Protein AF-A0A9D6QVZ4-F1 (afdb_monomer)

Secondary structure (DSSP, 8-state):
--HHHHHHHHHHHHHTTGGGTSTTHHHHHHHHTTGGGGGGGGGGG-HHHHHHHTTSGGGSTTTHHHHHHHHHHHHHHHHHHTT----HHHHHHHHHHHHHHHHHHHHTBTT-B-TTTTT----B----B-SS-HHHHHHHHHHHHHHHHHHHHHHTTTPPPP-SHHHHHHHHHHHHHHHHHHHHHHHHHHHHHHTS-BSTT-B-TT---TT-BPPPBPPSEEEEEE-SS-TTEEEEEEE-SSEEEEEEEETTS---TTSEEEEEPPPP-HHHHT-

Foldseek 3Di:
DDLLLLLLLLQLVCLQPLVVVFPPLSQLLSCLLCLLQVQCVLCVVPDVSSVVRRLALSLALNNLLVSLLVSLVVVVVVCVVVVHDRDSVSSSVSSSVSSVVSSVVQQADDQAHDHHPPVDPDGHHVQLDYPDAVVLVVLSVCLVCVLVVVCVVVVVVVDDRDSSNVSSVVSVVVVVVSSVVSSVLQVLQQVLLQPDFAQFQPPPPPDPDSPDGPDGFGFPDKGWHADRPDSQKTFIWTDGPFWIWTDIDRSVDRDDRHHTDIGTDDDDDPVVVVD

Radius of gyration: 24.45 Å; Cα contacts (8 Å, |Δi|>4): 450; chains: 1; bounding box: 66×45×78 Å

Structure (mmCIF, N/CA/C/O backbone):
data_AF-A0A9D6QVZ4-F1
#
_entry.id   AF-A0A9D6QVZ4-F1
#
loop_
_atom_site.group_PDB
_atom_site.id
_atom_site.type_symbol
_atom_site.label_atom_id
_atom_site.label_alt_id
_atom_site.label_comp_id
_atom_site.label_asym_id
_atom_site.label_entity_id
_atom_site.label_seq_id
_atom_site.pdbx_PDB_ins_code
_atom_site.Cartn_x
_atom_site.Cartn_y
_atom_site.Cartn_z
_atom_site.occupancy
_atom_site.B_iso_or_equiv
_atom_site.auth_seq_id
_atom_site.auth_comp_id
_atom_site.auth_asym_id
_atom_site.auth_atom_id
_atom_site.pdbx_PDB_model_num
ATOM 1 N N . MET A 1 1 ? 2.911 1.051 0.716 1.00 92.25 1 MET A N 1
ATOM 2 C CA . MET A 1 1 ? 2.235 2.353 0.871 1.00 92.25 1 MET A CA 1
ATOM 3 C C . MET A 1 1 ? 2.801 2.997 2.113 1.00 92.25 1 MET A C 1
ATOM 5 O O . MET A 1 1 ? 3.338 2.294 2.958 1.00 92.25 1 MET A O 1
ATOM 9 N N . ASP A 1 2 ? 2.735 4.313 2.221 1.00 94.69 2 ASP A N 1
ATOM 10 C CA . ASP A 1 2 ? 3.211 5.006 3.411 1.00 94.69 2 ASP A CA 1
ATOM 11 C C . ASP A 1 2 ? 2.308 4.753 4.643 1.00 94.69 2 ASP A C 1
ATOM 13 O O . ASP A 1 2 ? 1.114 4.441 4.535 1.00 94.69 2 ASP A O 1
ATOM 17 N N . ASN A 1 3 ? 2.876 4.937 5.837 1.00 96.31 3 ASN A N 1
ATOM 18 C CA . ASN A 1 3 ? 2.203 4.724 7.121 1.00 96.31 3 ASN A CA 1
ATOM 19 C C . ASN A 1 3 ? 0.977 5.623 7.348 1.00 96.31 3 ASN A C 1
ATOM 21 O O . ASN A 1 3 ? 0.083 5.249 8.115 1.00 96.31 3 ASN A O 1
ATOM 25 N N . ILE A 1 4 ? 0.890 6.792 6.701 1.00 97.56 4 ILE A N 1
ATOM 26 C CA . ILE A 1 4 ? -0.293 7.658 6.794 1.00 97.56 4 ILE A CA 1
ATOM 27 C C . ILE A 1 4 ? -1.448 6.983 6.057 1.00 97.56 4 ILE A C 1
ATOM 29 O O . ILE A 1 4 ? -2.529 6.848 6.633 1.00 97.56 4 ILE A O 1
ATOM 33 N N . THR A 1 5 ? -1.224 6.468 4.847 1.00 97.50 5 THR A N 1
ATOM 34 C CA . THR A 1 5 ? -2.250 5.730 4.089 1.00 97.50 5 THR A CA 1
ATOM 35 C C . THR A 1 5 ? -2.733 4.486 4.851 1.00 97.50 5 THR A C 1
ATOM 37 O O . THR A 1 5 ? -3.946 4.264 4.966 1.00 97.50 5 THR A O 1
ATOM 40 N N . HIS A 1 6 ? -1.818 3.711 5.448 1.00 98.06 6 HIS A N 1
ATOM 41 C CA . HIS A 1 6 ? -2.162 2.561 6.307 1.00 98.06 6 HIS A CA 1
ATOM 42 C C . HIS A 1 6 ? -3.032 2.974 7.499 1.00 98.06 6 HIS A C 1
ATOM 44 O O . HIS A 1 6 ? -4.089 2.394 7.762 1.00 98.06 6 HIS A O 1
ATOM 50 N N . SER A 1 7 ? -2.629 4.043 8.182 1.00 98.44 7 SER A N 1
ATOM 51 C CA . SER A 1 7 ? -3.330 4.580 9.348 1.00 98.44 7 SER A CA 1
ATOM 52 C C . SER A 1 7 ? -4.724 5.112 9.009 1.00 98.44 7 SER A C 1
ATOM 54 O O . SER A 1 7 ? -5.693 4.816 9.714 1.00 98.44 7 SER A O 1
ATOM 56 N N . LEU A 1 8 ? -4.856 5.870 7.918 1.00 98.38 8 LEU A N 1
ATOM 57 C CA . LEU A 1 8 ? -6.143 6.387 7.455 1.00 98.38 8 LEU A CA 1
ATOM 58 C C . LEU A 1 8 ? -7.086 5.238 7.079 1.00 98.38 8 LEU A C 1
ATOM 60 O O . LEU A 1 8 ? -8.263 5.267 7.450 1.00 98.38 8 LEU A O 1
ATOM 64 N N . THR A 1 9 ? -6.566 4.198 6.420 1.00 98.31 9 THR A N 1
ATOM 65 C CA . THR A 1 9 ? -7.342 3.004 6.050 1.00 98.31 9 THR A CA 1
ATOM 66 C C . THR A 1 9 ? -7.850 2.288 7.296 1.00 98.31 9 THR A C 1
ATOM 68 O O . THR A 1 9 ? -9.043 1.996 7.391 1.00 98.31 9 THR A O 1
ATOM 71 N N . ALA A 1 10 ? -6.989 2.087 8.297 1.00 98.25 10 ALA A N 1
ATOM 72 C CA . ALA A 1 10 ? -7.354 1.473 9.571 1.00 98.25 10 ALA A CA 1
ATOM 73 C C . ALA A 1 10 ? -8.463 2.246 10.310 1.00 98.25 10 ALA A C 1
ATOM 75 O O . ALA A 1 10 ? -9.427 1.649 10.805 1.00 98.25 10 ALA A O 1
ATOM 76 N N . VAL A 1 11 ? -8.366 3.579 10.361 1.00 97.69 11 VAL A N 1
ATOM 77 C CA . VAL A 1 11 ? -9.372 4.434 11.015 1.00 97.69 11 VAL A CA 1
ATOM 78 C C . VAL A 1 11 ? -10.701 4.424 10.257 1.00 97.69 11 VAL A C 1
ATOM 80 O O . VAL A 1 11 ? -11.762 4.368 10.883 1.00 97.69 11 VAL A O 1
ATOM 83 N N . LEU A 1 12 ? -10.680 4.466 8.923 1.00 97.88 12 LEU A N 1
ATOM 84 C CA . LEU A 1 12 ? -11.899 4.355 8.119 1.00 97.88 12 LEU A CA 1
ATOM 85 C C . LEU A 1 12 ? -12.538 2.975 8.298 1.00 97.88 12 LEU A C 1
ATOM 87 O O . LEU A 1 12 ? -13.732 2.883 8.596 1.00 97.88 12 LEU A O 1
ATOM 91 N N . LEU A 1 13 ? -11.745 1.905 8.221 1.00 98.00 13 LEU A N 1
ATOM 92 C CA . LEU A 1 13 ? -12.225 0.538 8.391 1.00 98.00 13 LEU A CA 1
ATOM 93 C C . LEU A 1 13 ? -12.880 0.333 9.754 1.00 98.00 13 LEU A C 1
ATOM 95 O O . LEU A 1 13 ? -13.959 -0.257 9.825 1.00 98.00 13 LEU A O 1
ATOM 99 N N . SER A 1 14 ? -12.306 0.871 10.831 1.00 97.12 14 SER A N 1
ATOM 100 C CA . SER A 1 14 ? -12.875 0.717 12.173 1.00 97.12 14 SER A CA 1
ATOM 101 C C . SER A 1 14 ? -14.304 1.277 12.289 1.00 97.12 14 SER A C 1
ATOM 103 O O . SER A 1 14 ? -15.135 0.727 13.026 1.00 97.12 14 SER A O 1
ATOM 105 N N . ARG A 1 15 ? -14.634 2.327 11.518 1.00 95.25 15 ARG A N 1
ATOM 106 C CA . ARG A 1 15 ? -15.974 2.946 11.450 1.00 95.25 15 ARG A CA 1
ATOM 107 C C . ARG A 1 15 ? -16.997 2.101 10.676 1.00 95.25 15 ARG A C 1
ATOM 109 O O . ARG A 1 15 ? -18.200 2.326 10.818 1.00 95.25 15 ARG A O 1
ATOM 116 N N . THR A 1 16 ? -16.564 1.096 9.913 1.00 95.56 16 THR A N 1
ATOM 117 C CA . THR A 1 16 ? -17.449 0.224 9.111 1.00 95.56 16 THR A CA 1
ATOM 118 C C . THR A 1 16 ? -18.050 -0.953 9.882 1.00 95.56 16 THR A C 1
ATOM 120 O O . THR A 1 16 ? -18.863 -1.704 9.341 1.00 95.56 16 THR A O 1
ATOM 123 N N . GLY A 1 17 ? -17.747 -1.109 11.171 1.00 93.56 17 GLY A N 1
ATOM 124 C CA . GLY A 1 17 ? -18.264 -2.232 11.960 1.00 93.56 17 GLY A CA 1
ATOM 125 C C . GLY A 1 17 ? -17.387 -2.680 13.127 1.00 93.56 17 GLY A C 1
ATOM 126 O O . GLY A 1 17 ? -17.956 -2.900 14.194 1.00 93.56 17 GLY A O 1
ATOM 127 N N . PRO A 1 18 ? -16.046 -2.767 12.995 1.00 95.44 18 PRO A N 1
ATOM 128 C CA . PRO A 1 18 ? -15.172 -3.312 14.037 1.00 95.44 18 PRO A CA 1
ATOM 129 C C . PRO A 1 18 ? -15.350 -2.669 15.419 1.00 95.44 18 PRO A C 1
ATOM 131 O O . PRO A 1 18 ? -15.347 -3.380 16.422 1.00 95.44 18 PRO A O 1
ATOM 134 N N . ASN A 1 19 ? -15.616 -1.358 15.487 1.00 93.62 19 ASN A N 1
ATOM 135 C CA . ASN A 1 19 ? -15.890 -0.657 16.754 1.00 93.62 19 ASN A CA 1
ATOM 136 C C . ASN A 1 19 ? -17.151 -1.148 17.499 1.00 93.62 19 ASN A C 1
ATOM 138 O O . ASN A 1 19 ? -17.334 -0.821 18.666 1.00 93.62 19 ASN A O 1
ATOM 142 N N . ARG A 1 20 ? -18.028 -1.922 16.845 1.00 92.25 20 ARG A N 1
ATOM 143 C CA . ARG A 1 20 ? -19.187 -2.592 17.464 1.00 92.25 20 ARG A CA 1
ATOM 144 C C . ARG A 1 20 ? -18.871 -4.020 17.927 1.00 92.25 20 ARG A C 1
ATOM 146 O O . ARG A 1 20 ? -19.672 -4.609 18.643 1.00 92.25 20 ARG A O 1
ATOM 153 N N . VAL A 1 21 ? -17.742 -4.587 17.495 1.00 93.88 21 VAL A N 1
ATOM 154 C CA . VAL A 1 21 ? -17.355 -5.990 17.736 1.00 93.88 21 VAL A CA 1
ATOM 155 C C . VAL A 1 21 ? -16.408 -6.113 18.928 1.00 93.88 21 VAL A C 1
ATOM 157 O O . VAL A 1 21 ? -16.576 -7.022 19.748 1.00 93.88 21 VAL A O 1
ATOM 160 N N . ILE A 1 22 ? -15.434 -5.202 19.025 1.00 94.75 22 ILE A N 1
ATOM 161 C CA . ILE A 1 22 ? -14.470 -5.127 20.129 1.00 94.75 22 ILE A CA 1
ATOM 162 C C . ILE A 1 22 ? -14.324 -3.686 20.637 1.00 94.75 22 ILE A C 1
ATOM 164 O O . ILE A 1 22 ? -14.417 -2.742 19.844 1.00 94.75 22 ILE A O 1
ATOM 168 N N . PRO A 1 23 ? -14.038 -3.489 21.937 1.00 91.50 23 PRO A N 1
ATOM 169 C CA . PRO A 1 23 ? -13.563 -2.204 22.432 1.00 91.50 23 PRO A CA 1
ATOM 170 C C . PRO A 1 23 ? -12.294 -1.782 21.683 1.00 91.50 23 PRO A C 1
ATOM 172 O O . PRO A 1 23 ? -11.423 -2.608 21.423 1.00 91.50 23 PRO A O 1
ATOM 175 N N . ARG A 1 24 ? -12.175 -0.487 21.364 1.00 92.25 24 ARG A N 1
ATOM 176 C CA . ARG A 1 24 ? -10.953 0.118 20.796 1.00 92.25 24 ARG A CA 1
ATOM 177 C C . ARG A 1 24 ? -10.490 -0.478 19.461 1.00 92.25 24 ARG A C 1
ATOM 179 O O . ARG A 1 24 ? -9.306 -0.391 19.143 1.00 92.25 24 ARG A O 1
ATOM 186 N N . ALA A 1 25 ? -11.412 -0.983 18.641 1.00 96.25 25 ALA A N 1
ATOM 187 C CA . ALA A 1 25 ? -11.075 -1.546 17.334 1.00 96.25 25 ALA A CA 1
ATOM 188 C C . ALA A 1 25 ? -10.265 -0.586 16.446 1.00 96.25 25 ALA A C 1
ATOM 190 O O . ALA A 1 25 ? -9.390 -1.037 15.717 1.00 96.25 25 ALA A O 1
ATOM 191 N N . THR A 1 26 ? -10.504 0.730 16.534 1.00 97.19 26 THR A N 1
ATOM 192 C CA . THR A 1 26 ? -9.669 1.741 15.858 1.00 97.19 26 THR A CA 1
ATOM 193 C C . THR A 1 26 ? -8.190 1.626 16.224 1.00 97.19 26 THR A C 1
ATOM 195 O O . THR A 1 26 ? -7.357 1.633 15.330 1.00 97.19 26 THR A O 1
ATOM 198 N N . TRP A 1 27 ? -7.858 1.498 17.512 1.00 97.81 27 TRP A N 1
ATOM 199 C CA . TRP A 1 27 ? -6.468 1.380 17.964 1.00 97.81 27 TRP A CA 1
ATOM 200 C C . TRP A 1 27 ? -5.867 0.027 17.604 1.00 97.81 27 TRP A C 1
ATOM 202 O O . TRP A 1 27 ? -4.721 -0.024 17.171 1.00 97.81 27 TRP A O 1
ATOM 212 N N . THR A 1 28 ? -6.650 -1.051 17.711 1.00 98.25 28 THR A N 1
ATOM 213 C CA . THR A 1 28 ? -6.226 -2.380 17.253 1.00 98.25 28 THR A CA 1
ATOM 214 C C . THR A 1 28 ? -5.859 -2.359 15.773 1.00 98.25 28 THR A C 1
ATOM 216 O O . THR A 1 28 ? -4.777 -2.811 15.420 1.00 98.25 28 THR A O 1
ATOM 219 N N . LEU A 1 29 ? -6.728 -1.811 14.917 1.00 98.56 29 LEU A N 1
ATOM 220 C CA . LEU A 1 29 ? -6.472 -1.711 13.480 1.00 98.56 29 LEU A CA 1
ATOM 221 C C . LEU A 1 29 ? -5.301 -0.780 13.180 1.00 98.56 29 LEU A C 1
ATOM 223 O O . LEU A 1 29 ? -4.448 -1.136 12.383 1.00 98.56 29 LEU A O 1
ATOM 227 N N . PHE A 1 30 ? -5.224 0.377 13.840 1.00 98.31 30 PHE A N 1
ATOM 228 C CA . PHE A 1 30 ? -4.128 1.325 13.644 1.00 98.31 30 PHE A CA 1
ATOM 229 C C . PHE A 1 30 ? -2.769 0.689 13.958 1.00 98.31 30 PHE A C 1
ATOM 231 O O . PHE A 1 30 ? -1.852 0.778 13.146 1.00 98.31 30 PHE A O 1
ATOM 238 N N . LEU A 1 31 ? -2.647 0.012 15.105 1.00 98.19 31 LEU A N 1
ATOM 239 C CA . LEU A 1 31 ? -1.416 -0.685 15.477 1.00 98.19 31 LEU A CA 1
ATOM 240 C C . LEU A 1 31 ? -1.129 -1.840 14.522 1.00 98.19 31 LEU A C 1
ATOM 242 O O . LEU A 1 31 ? -0.020 -1.946 14.019 1.00 98.19 31 LEU A O 1
ATOM 246 N N . ALA A 1 32 ? -2.119 -2.688 14.243 1.00 98.50 32 ALA A N 1
ATOM 247 C CA . ALA A 1 32 ? -1.925 -3.864 13.405 1.00 98.50 32 ALA A CA 1
ATOM 248 C C . ALA A 1 32 ? -1.569 -3.515 11.951 1.00 98.50 32 ALA A C 1
ATOM 250 O O . ALA A 1 32 ? -0.726 -4.182 11.364 1.00 98.50 32 ALA A O 1
ATOM 251 N N . SER A 1 33 ? -2.152 -2.453 11.388 1.00 98.19 33 SER A N 1
ATOM 252 C CA . SER A 1 33 ? -1.841 -1.977 10.035 1.00 98.19 33 SER A CA 1
ATOM 253 C C . SER A 1 33 ? -0.509 -1.232 9.926 1.00 98.19 33 SER A C 1
ATOM 255 O O . SER A 1 33 ? -0.094 -0.941 8.816 1.00 98.19 33 SER A O 1
ATOM 257 N N . ASN A 1 34 ? 0.164 -0.917 11.036 1.00 98.38 34 ASN A N 1
ATOM 258 C CA . ASN A 1 34 ? 1.515 -0.336 11.029 1.00 98.38 34 ASN A CA 1
ATOM 259 C C . ASN A 1 34 ? 2.575 -1.286 11.613 1.00 98.38 34 ASN A C 1
ATOM 261 O O . ASN A 1 34 ? 3.766 -1.042 11.466 1.00 98.38 34 ASN A O 1
ATOM 265 N N . ALA A 1 35 ? 2.166 -2.361 12.290 1.00 98.06 35 ALA A N 1
ATOM 266 C CA . ALA A 1 35 ? 3.077 -3.296 12.940 1.00 98.06 35 ALA A CA 1
ATOM 267 C C . ALA A 1 35 ? 4.081 -3.970 11.983 1.00 98.06 35 ALA A C 1
ATOM 269 O O . ALA A 1 35 ? 5.214 -4.174 12.420 1.00 98.06 35 ALA A O 1
ATOM 270 N N . PRO A 1 36 ? 3.740 -4.301 10.718 1.00 98.00 36 PRO A N 1
ATOM 271 C CA . PRO A 1 36 ? 4.720 -4.863 9.788 1.00 98.00 36 PRO A CA 1
ATOM 272 C C . PRO A 1 36 ? 5.956 -3.976 9.564 1.00 98.00 36 PRO A C 1
ATOM 274 O O . PRO A 1 36 ? 7.073 -4.494 9.557 1.00 98.00 36 PRO A O 1
ATOM 277 N N . ASP A 1 37 ? 5.776 -2.652 9.504 1.00 96.69 37 ASP A N 1
ATOM 278 C CA . ASP A 1 37 ? 6.849 -1.666 9.278 1.00 96.69 37 ASP A CA 1
ATOM 279 C C . ASP A 1 37 ? 7.787 -1.470 10.479 1.00 96.69 37 ASP A C 1
ATOM 281 O O . ASP A 1 37 ? 8.791 -0.762 10.389 1.00 96.69 37 ASP A O 1
ATOM 285 N N . ILE A 1 38 ? 7.509 -2.106 11.623 1.00 95.00 38 ILE A N 1
ATOM 286 C CA . ILE A 1 38 ? 8.446 -2.121 12.760 1.00 95.00 38 ILE A CA 1
ATOM 287 C C . ILE A 1 38 ? 9.772 -2.793 12.358 1.00 95.00 38 ILE A C 1
ATOM 289 O O . ILE A 1 38 ? 10.805 -2.552 12.989 1.00 95.00 38 ILE A O 1
ATOM 293 N N . ASP A 1 39 ? 9.786 -3.572 11.272 1.00 93.44 39 ASP A N 1
ATOM 294 C CA . ASP A 1 39 ? 11.015 -4.097 10.675 1.00 93.44 39 ASP A CA 1
ATOM 295 C C . ASP 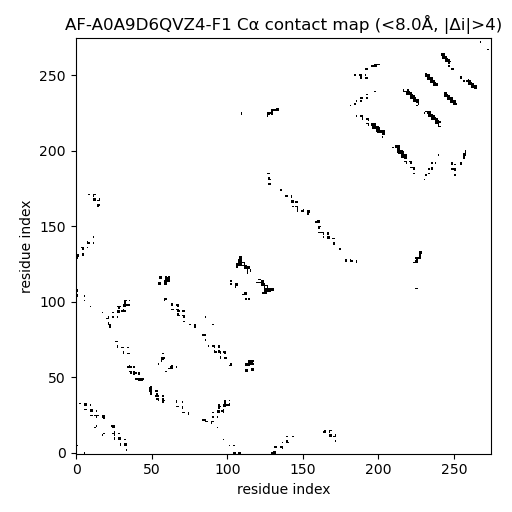A 1 39 ? 12.031 -3.018 10.260 1.00 93.44 39 ASP A C 1
ATOM 297 O O . ASP A 1 39 ? 13.214 -3.337 10.125 1.00 93.44 39 ASP A O 1
ATOM 301 N N . PHE A 1 40 ? 11.635 -1.740 10.184 1.00 93.19 40 PHE A N 1
ATOM 302 C CA . PHE A 1 40 ? 12.554 -0.611 10.039 1.00 93.19 40 PHE A CA 1
ATOM 303 C C . PHE A 1 40 ? 13.632 -0.582 11.137 1.00 93.19 40 PHE A C 1
ATOM 305 O O . PHE A 1 40 ? 14.740 -0.106 10.896 1.00 93.19 40 PHE A O 1
ATOM 312 N N . ILE A 1 41 ? 13.377 -1.167 12.317 1.00 94.12 41 ILE A N 1
ATOM 313 C CA . ILE A 1 41 ? 14.389 -1.347 13.376 1.00 94.12 41 ILE A CA 1
ATOM 314 C C . ILE A 1 41 ? 15.636 -2.088 12.860 1.00 94.12 41 ILE A C 1
ATOM 316 O O . ILE A 1 41 ? 16.738 -1.834 13.349 1.00 94.12 41 ILE A O 1
ATOM 320 N N . ALA A 1 42 ? 15.512 -2.942 11.835 1.00 93.50 42 ALA A N 1
ATOM 321 C CA . ALA A 1 42 ? 16.651 -3.612 11.203 1.00 93.50 42 ALA A CA 1
ATOM 322 C C . ALA A 1 42 ? 17.700 -2.635 10.642 1.00 93.50 42 ALA A C 1
ATOM 324 O O . ALA A 1 42 ? 18.863 -3.023 10.490 1.00 93.50 42 ALA A O 1
ATOM 325 N N . PHE A 1 43 ? 17.323 -1.374 10.397 1.00 93.88 43 PHE A N 1
ATOM 326 C CA . PHE A 1 43 ? 18.232 -0.292 10.024 1.00 93.88 43 PHE A CA 1
ATOM 327 C C . PHE A 1 43 ? 19.307 -0.011 11.084 1.00 93.88 43 PHE A C 1
ATOM 329 O O . PHE A 1 43 ? 20.418 0.380 10.732 1.00 93.88 43 PHE A O 1
ATOM 336 N N . ALA A 1 44 ? 19.042 -0.282 12.367 1.00 95.25 44 ALA A N 1
ATOM 337 C CA . ALA A 1 44 ? 20.044 -0.158 13.431 1.00 95.25 44 ALA A CA 1
ATOM 338 C C . ALA A 1 44 ? 21.254 -1.095 13.229 1.00 95.25 44 ALA A C 1
ATOM 340 O O . ALA A 1 44 ? 22.342 -0.810 13.720 1.00 95.25 44 ALA A O 1
ATOM 341 N N . GLY A 1 45 ? 21.080 -2.188 12.475 1.00 94.00 45 GLY A N 1
ATOM 342 C CA . GLY A 1 45 ? 22.158 -3.087 12.047 1.00 94.00 45 GLY A CA 1
ATOM 343 C C . GLY A 1 45 ? 22.875 -2.652 10.760 1.00 94.00 45 GLY A C 1
ATOM 344 O O . GLY A 1 45 ? 23.680 -3.414 10.227 1.00 94.00 45 GLY A O 1
ATOM 345 N N . GLY A 1 46 ? 22.568 -1.465 10.229 1.00 95.56 46 GLY A N 1
ATOM 346 C CA . GLY A 1 46 ? 23.132 -0.909 8.999 1.00 95.56 46 GLY A CA 1
ATOM 347 C C . GLY A 1 46 ? 22.335 -1.226 7.721 1.00 95.56 46 GLY A C 1
ATOM 348 O O . GLY A 1 46 ? 21.376 -2.005 7.747 1.00 95.56 46 GLY A O 1
ATOM 349 N N . PRO A 1 47 ? 22.736 -0.651 6.567 1.00 93.94 47 PRO A N 1
ATOM 350 C CA . PRO A 1 47 ? 21.977 -0.748 5.314 1.00 93.94 47 PRO A CA 1
ATOM 351 C C . PRO A 1 47 ? 21.775 -2.180 4.807 1.00 93.94 47 PRO A C 1
ATOM 353 O O . PRO A 1 47 ? 20.698 -2.517 4.325 1.00 93.94 47 PRO A O 1
ATOM 356 N N . LEU A 1 48 ? 22.780 -3.050 4.955 1.00 93.69 48 LEU A N 1
ATOM 357 C CA . LEU A 1 48 ? 22.679 -4.447 4.520 1.00 93.69 48 LEU A CA 1
ATOM 358 C C . LEU A 1 48 ? 21.670 -5.242 5.364 1.00 93.69 48 LEU A C 1
ATOM 360 O O . LEU A 1 48 ? 20.916 -6.052 4.831 1.00 93.69 48 LEU A O 1
ATOM 364 N N . SER A 1 49 ? 21.630 -4.983 6.675 1.00 94.06 49 SER A N 1
ATOM 365 C CA . SER A 1 49 ? 20.632 -5.566 7.578 1.00 94.06 49 SER A CA 1
ATOM 366 C C . SER A 1 49 ? 19.225 -5.108 7.193 1.00 94.06 49 SER A C 1
ATOM 368 O O . SER A 1 49 ? 18.322 -5.935 7.064 1.00 94.06 49 SER A O 1
ATOM 370 N N . TYR A 1 50 ? 19.055 -3.812 6.922 1.00 92.81 50 TYR A N 1
ATOM 371 C CA . TYR A 1 50 ? 17.789 -3.267 6.442 1.00 92.81 50 TYR A CA 1
ATOM 372 C C . TYR A 1 50 ? 17.328 -3.946 5.148 1.00 92.81 50 TYR A C 1
ATOM 374 O O . TYR A 1 50 ? 16.234 -4.493 5.118 1.00 92.81 50 TYR A O 1
ATOM 382 N N . LEU A 1 51 ? 18.175 -4.010 4.115 1.00 89.75 51 LEU A N 1
ATOM 383 C CA . LEU A 1 51 ? 17.824 -4.653 2.841 1.00 89.75 51 LEU A CA 1
ATOM 384 C C . LEU A 1 51 ? 17.460 -6.135 2.998 1.00 89.75 51 LEU A C 1
ATOM 386 O O . LEU A 1 51 ? 16.593 -6.640 2.289 1.00 89.75 51 LEU A O 1
ATOM 390 N N . ARG A 1 52 ? 18.102 -6.835 3.938 1.00 89.50 52 ARG A N 1
ATOM 391 C CA . ARG A 1 52 ? 17.817 -8.247 4.202 1.00 89.50 52 ARG A CA 1
ATOM 392 C C . ARG A 1 52 ? 16.457 -8.446 4.875 1.00 89.50 52 ARG A C 1
ATOM 394 O O . ARG A 1 52 ? 15.690 -9.314 4.452 1.00 89.50 52 ARG A O 1
ATOM 401 N N . TYR A 1 53 ? 16.177 -7.686 5.934 1.00 91.69 53 TYR A N 1
ATOM 402 C CA . TYR A 1 53 ? 15.040 -7.945 6.825 1.00 91.69 53 TYR A CA 1
ATOM 403 C C . TYR A 1 53 ? 13.795 -7.107 6.533 1.00 91.69 53 TYR A C 1
ATOM 405 O O . TYR A 1 53 ? 12.691 -7.566 6.832 1.00 91.69 53 TYR A O 1
ATOM 413 N N . HIS A 1 54 ? 13.949 -5.920 5.948 1.00 94.44 54 HIS A N 1
ATOM 414 C CA . HIS A 1 54 ? 12.824 -5.065 5.587 1.00 94.44 54 HIS A CA 1
ATOM 415 C C . HIS A 1 54 ? 11.921 -5.777 4.574 1.00 94.44 54 HIS A C 1
ATOM 417 O O . HIS A 1 54 ? 12.403 -6.416 3.628 1.00 94.44 54 HIS A O 1
ATOM 423 N N . ARG A 1 55 ? 10.604 -5.724 4.799 1.00 92.00 55 ARG A N 1
ATOM 424 C CA . ARG A 1 55 ? 9.602 -6.450 3.996 1.00 92.00 55 ARG A CA 1
ATOM 425 C C . ARG A 1 55 ? 9.875 -7.952 3.900 1.00 92.00 55 ARG A C 1
ATOM 427 O O . ARG A 1 55 ? 9.604 -8.592 2.883 1.00 92.00 55 ARG A O 1
ATOM 434 N N . GLY A 1 56 ? 10.490 -8.499 4.948 1.00 92.69 56 GLY A N 1
ATOM 435 C CA . GLY A 1 56 ? 10.726 -9.925 5.121 1.00 92.69 56 GLY A CA 1
ATOM 436 C C . GLY A 1 56 ? 9.529 -10.591 5.793 1.00 92.69 56 GLY A C 1
ATOM 437 O O . GLY A 1 56 ? 8.383 -10.431 5.378 1.00 92.69 56 GLY A O 1
ATOM 438 N N . LEU A 1 57 ? 9.790 -11.323 6.878 1.00 94.94 57 LEU A N 1
ATOM 439 C CA . LEU A 1 57 ? 8.774 -12.124 7.568 1.00 94.94 57 LEU A CA 1
ATOM 440 C C . LEU A 1 57 ? 7.560 -11.306 8.045 1.00 94.94 57 LEU A C 1
ATOM 442 O O . LEU A 1 57 ? 6.446 -11.816 8.034 1.00 94.94 57 LEU A O 1
ATOM 446 N N . THR A 1 58 ? 7.751 -10.043 8.428 1.00 96.69 58 THR A N 1
ATOM 447 C CA . THR A 1 58 ? 6.691 -9.131 8.902 1.00 96.69 58 THR A CA 1
ATOM 448 C C . THR A 1 58 ? 5.607 -8.843 7.864 1.00 96.69 58 THR A C 1
ATOM 450 O O . THR A 1 58 ? 4.463 -8.595 8.239 1.00 96.69 58 THR A O 1
ATOM 453 N N . HIS A 1 59 ? 5.952 -8.912 6.578 1.00 96.94 59 HIS A N 1
ATOM 454 C CA . HIS A 1 59 ? 5.056 -8.649 5.449 1.00 96.94 59 HIS A CA 1
ATOM 455 C C . HIS A 1 59 ? 4.591 -9.939 4.752 1.00 96.94 59 HIS A C 1
ATOM 457 O O . HIS A 1 59 ? 3.796 -9.894 3.813 1.00 96.94 59 HIS A O 1
ATOM 463 N N . ALA A 1 60 ? 5.085 -11.094 5.201 1.00 97.06 60 ALA A N 1
ATOM 464 C CA . ALA A 1 60 ? 4.775 -12.389 4.621 1.00 97.06 60 ALA A CA 1
ATOM 465 C C . ALA A 1 60 ? 3.523 -13.017 5.245 1.00 97.06 60 ALA A C 1
ATOM 467 O O . ALA A 1 60 ? 3.230 -12.839 6.432 1.00 97.06 60 ALA A O 1
ATOM 468 N N . VAL A 1 61 ? 2.829 -13.854 4.471 1.00 97.50 61 VAL A N 1
ATOM 469 C CA . VAL A 1 61 ? 1.649 -14.604 4.933 1.00 97.50 61 VAL A CA 1
ATOM 470 C C . VAL A 1 61 ? 2.001 -15.484 6.136 1.00 97.50 61 VAL A C 1
ATOM 472 O O . VAL A 1 61 ? 1.222 -15.573 7.082 1.00 97.50 61 VAL A O 1
ATOM 475 N N . ALA A 1 62 ? 3.197 -16.081 6.139 1.00 97.25 62 ALA A N 1
ATOM 476 C CA . ALA A 1 62 ? 3.675 -16.917 7.237 1.00 97.25 62 ALA A CA 1
ATOM 477 C C . ALA A 1 62 ? 3.896 -16.135 8.548 1.00 97.25 62 ALA A C 1
ATOM 479 O O . ALA A 1 62 ? 3.701 -16.689 9.630 1.00 97.25 62 ALA A O 1
ATOM 480 N N . GLY A 1 63 ? 4.283 -14.856 8.472 1.00 97.44 63 GLY A N 1
ATOM 481 C CA . GLY A 1 63 ? 4.508 -14.011 9.648 1.00 97.44 63 GLY A CA 1
ATOM 482 C C . GLY A 1 63 ? 3.270 -13.252 10.124 1.00 97.44 63 GLY A C 1
ATOM 483 O O . GLY A 1 63 ? 3.201 -12.884 11.300 1.00 97.44 63 GLY A O 1
ATOM 484 N N . ALA A 1 64 ? 2.261 -13.070 9.267 1.00 98.19 64 ALA A N 1
ATOM 485 C CA . ALA A 1 64 ? 1.045 -12.328 9.601 1.00 98.19 64 ALA A CA 1
ATOM 486 C C . ALA A 1 64 ? 0.341 -12.806 10.895 1.00 98.19 64 ALA A C 1
ATOM 488 O O . ALA A 1 64 ? -0.020 -11.949 11.710 1.00 98.19 64 ALA A O 1
ATOM 489 N N . PRO A 1 65 ? 0.201 -14.125 11.173 1.00 98.44 65 PRO A N 1
ATOM 490 C CA . PRO A 1 65 ? -0.363 -14.604 12.434 1.00 98.44 65 PRO A CA 1
ATOM 491 C C . PRO A 1 65 ? 0.402 -14.125 13.671 1.00 98.44 65 PRO A C 1
ATOM 493 O O . PRO A 1 65 ? -0.222 -13.791 14.679 1.00 98.44 65 PRO A O 1
ATOM 496 N N . LEU A 1 66 ? 1.735 -14.074 13.600 1.00 98.19 66 LEU A N 1
ATOM 497 C CA . LEU A 1 66 ? 2.592 -13.657 14.710 1.00 98.19 66 LEU A CA 1
ATOM 498 C C . LEU A 1 66 ? 2.517 -12.142 14.930 1.00 98.19 66 LEU A C 1
ATOM 500 O O . LEU A 1 66 ? 2.360 -11.695 16.067 1.00 98.19 66 LEU A O 1
ATOM 504 N N . VAL A 1 67 ? 2.558 -11.354 13.852 1.00 98.31 67 VAL A N 1
ATOM 505 C CA . VAL A 1 67 ? 2.418 -9.889 13.923 1.00 98.31 67 VAL A CA 1
ATOM 506 C C . VAL A 1 67 ? 1.051 -9.508 14.507 1.00 98.31 67 VAL A C 1
ATOM 508 O O . VAL A 1 67 ? 0.966 -8.673 15.411 1.00 98.31 67 VAL A O 1
ATOM 511 N N . ALA A 1 68 ? -0.022 -10.179 14.076 1.00 98.56 68 ALA A N 1
ATOM 512 C CA . ALA A 1 68 ? -1.363 -9.975 14.621 1.00 98.56 68 ALA A CA 1
ATOM 513 C C . ALA A 1 68 ? -1.462 -10.376 16.105 1.00 98.56 68 ALA A C 1
ATOM 515 O O . ALA A 1 68 ? -2.107 -9.678 16.895 1.00 98.56 68 ALA A O 1
ATOM 516 N N . ALA A 1 69 ? -0.805 -11.470 16.509 1.00 98.44 69 ALA A N 1
ATOM 517 C CA . ALA A 1 69 ? -0.749 -11.896 17.906 1.00 98.44 69 ALA A CA 1
ATOM 518 C C . ALA A 1 69 ? -0.031 -10.860 18.783 1.00 98.44 69 ALA A C 1
ATOM 520 O O . ALA A 1 69 ? -0.528 -10.529 19.860 1.00 98.44 69 ALA A O 1
ATOM 521 N N . LEU A 1 70 ? 1.075 -10.283 18.302 1.00 97.81 70 LEU A N 1
ATOM 522 C CA . LEU A 1 70 ? 1.797 -9.228 19.013 1.00 97.81 70 LEU A CA 1
ATOM 523 C C . LEU A 1 70 ? 0.948 -7.958 19.164 1.00 97.81 70 LEU A C 1
ATOM 525 O O . LEU A 1 70 ? 0.817 -7.444 20.274 1.00 97.81 70 LEU A O 1
ATOM 529 N N . ALA A 1 71 ? 0.302 -7.489 18.092 1.00 97.75 71 ALA A N 1
ATOM 530 C CA . ALA A 1 71 ? -0.622 -6.351 18.165 1.00 97.75 71 ALA A CA 1
ATOM 531 C C . ALA A 1 71 ? -1.784 -6.614 19.146 1.00 97.75 71 ALA A C 1
ATOM 533 O O . ALA A 1 71 ? -2.182 -5.734 19.914 1.00 97.75 71 ALA A O 1
ATOM 534 N N . THR A 1 72 ? -2.288 -7.850 19.180 1.00 97.94 72 THR A N 1
ATOM 535 C CA . THR A 1 72 ? -3.310 -8.286 20.144 1.00 97.94 72 THR A CA 1
ATOM 536 C C . THR A 1 72 ? -2.777 -8.274 21.576 1.00 97.94 72 THR A C 1
ATOM 538 O O . THR A 1 72 ? -3.471 -7.830 22.486 1.00 97.94 72 THR A O 1
ATOM 541 N N . LEU A 1 73 ? -1.545 -8.720 21.808 1.00 97.38 73 LEU A N 1
ATOM 542 C CA . LEU A 1 73 ? -0.933 -8.685 23.134 1.00 97.38 73 LEU A CA 1
ATOM 543 C C . LEU A 1 73 ? -0.721 -7.243 23.619 1.00 97.38 73 LEU A C 1
ATOM 545 O O . LEU A 1 73 ? -1.045 -6.926 24.762 1.00 97.38 73 LEU A O 1
ATOM 549 N N . VAL A 1 74 ? -0.257 -6.345 22.746 1.00 97.12 74 VAL A N 1
ATOM 550 C CA . VAL A 1 74 ? -0.084 -4.920 23.077 1.00 97.12 74 VAL A CA 1
ATOM 551 C C . VAL A 1 74 ? -1.418 -4.285 23.481 1.00 97.12 74 VAL A C 1
ATOM 553 O O . VAL A 1 74 ? -1.479 -3.552 24.468 1.00 97.12 74 VAL A O 1
ATOM 556 N N . MET A 1 75 ? -2.510 -4.613 22.784 1.00 96.50 75 MET A N 1
ATOM 557 C CA . MET A 1 75 ? -3.847 -4.090 23.094 1.00 96.50 75 MET A CA 1
ATOM 558 C C . MET A 1 75 ? -4.468 -4.650 24.380 1.00 96.50 75 MET A C 1
ATOM 560 O O . MET A 1 75 ? -5.411 -4.053 24.908 1.00 96.50 75 MET A O 1
ATOM 564 N N . TRP A 1 76 ? -3.939 -5.746 24.925 1.00 96.06 76 TRP A N 1
ATOM 565 C CA . TRP A 1 76 ? -4.377 -6.282 26.213 1.00 96.06 76 TRP A CA 1
ATOM 566 C C . TRP A 1 76 ? -3.920 -5.414 27.398 1.00 96.06 76 TRP A C 1
ATOM 568 O O . TRP A 1 76 ? -4.685 -5.222 28.344 1.00 96.06 76 TRP A O 1
ATOM 578 N N . LEU A 1 77 ? -2.729 -4.806 27.327 1.00 94.56 77 LEU A N 1
ATOM 579 C CA . LEU A 1 77 ? -2.182 -3.949 28.391 1.00 94.56 77 LEU A CA 1
ATOM 580 C C . LEU A 1 77 ? -3.126 -2.797 28.801 1.00 94.56 77 LEU A C 1
ATOM 582 O O . LEU A 1 77 ? -3.485 -2.703 29.978 1.00 94.56 77 LEU A O 1
ATOM 586 N N . PRO A 1 78 ? -3.618 -1.943 27.879 1.00 92.50 78 PRO A N 1
ATOM 587 C CA . PRO A 1 78 ? -4.540 -0.876 28.249 1.00 92.50 78 PRO A CA 1
ATOM 588 C C . PRO A 1 78 ? -5.938 -1.394 28.621 1.00 92.50 78 PRO A C 1
ATOM 590 O O . PRO A 1 78 ? -6.718 -0.630 29.201 1.00 92.50 78 PRO A O 1
ATOM 593 N N . ALA A 1 79 ? -6.289 -2.642 28.285 1.00 91.88 79 ALA A N 1
ATOM 594 C CA . ALA A 1 79 ? -7.535 -3.273 28.721 1.00 91.88 79 ALA A CA 1
ATOM 595 C C . ALA A 1 79 ? -7.455 -3.710 30.194 1.00 91.88 79 ALA A C 1
ATOM 597 O O . ALA A 1 79 ? -8.423 -3.513 30.931 1.00 91.88 79 ALA A O 1
ATOM 598 N N . LEU A 1 80 ? -6.291 -4.199 30.650 1.00 91.88 80 LEU A N 1
ATOM 599 C CA . LEU A 1 80 ? -6.029 -4.512 32.062 1.00 91.88 80 LEU A CA 1
ATOM 600 C C . LEU A 1 80 ? -6.187 -3.282 32.954 1.00 91.88 80 LEU A C 1
ATOM 602 O O . LEU A 1 80 ? -6.955 -3.305 33.916 1.00 91.88 80 LEU A O 1
ATOM 606 N N . TRP A 1 81 ? -5.502 -2.188 32.611 1.00 92.00 81 TRP A N 1
ATOM 607 C CA . TRP A 1 81 ? -5.518 -0.961 33.416 1.00 92.00 81 TRP A CA 1
ATOM 608 C C . TRP A 1 81 ? -6.906 -0.338 33.539 1.00 92.00 81 TRP A C 1
ATOM 610 O O . TRP A 1 81 ? -7.214 0.302 34.541 1.00 92.00 81 TRP A O 1
ATOM 620 N N . ARG A 1 82 ? -7.764 -0.542 32.537 1.00 90.00 82 ARG A N 1
ATOM 621 C CA . ARG A 1 82 ? -9.125 0.013 32.512 1.00 90.00 82 ARG A CA 1
ATOM 622 C C . ARG A 1 82 ? -10.203 -0.990 32.886 1.00 90.00 82 ARG A C 1
ATOM 624 O O . ARG A 1 82 ? -11.375 -0.628 32.873 1.00 90.00 82 ARG A O 1
ATOM 631 N N . LYS A 1 83 ? -9.817 -2.222 33.237 1.00 89.56 83 LYS A N 1
ATOM 632 C CA . LYS A 1 83 ? -10.737 -3.317 33.579 1.00 89.56 83 LYS A CA 1
ATOM 633 C C . LYS A 1 83 ? -11.800 -3.534 32.485 1.00 89.56 83 LYS A C 1
ATOM 635 O O . LYS A 1 83 ? -12.952 -3.854 32.774 1.00 89.56 83 LYS A O 1
ATOM 640 N N . GLU A 1 84 ? -11.420 -3.327 31.222 1.00 88.69 84 GLU A N 1
ATOM 641 C CA . GLU A 1 84 ? -12.296 -3.512 30.061 1.00 88.69 84 GLU A CA 1
ATOM 642 C C . GLU A 1 84 ? -12.421 -5.013 29.744 1.00 88.69 84 GLU A C 1
ATOM 644 O O . GLU A 1 84 ? -11.450 -5.766 29.836 1.00 88.69 84 GLU A O 1
ATOM 649 N N . LYS A 1 85 ? -13.611 -5.471 29.329 1.00 88.50 85 LYS A N 1
ATOM 650 C CA . LYS A 1 85 ? -13.774 -6.848 28.835 1.00 88.50 85 LYS A CA 1
ATOM 651 C C . LYS A 1 85 ? -12.941 -7.025 27.564 1.00 88.50 85 LYS A C 1
ATOM 653 O O . LYS A 1 85 ? -13.204 -6.362 26.562 1.00 88.50 85 LYS A O 1
ATOM 658 N N . TYR A 1 86 ? -11.976 -7.941 27.593 1.00 94.31 86 TYR A N 1
ATOM 659 C CA . TYR A 1 86 ? -11.067 -8.187 26.477 1.00 94.31 86 TYR A CA 1
ATOM 660 C C . TYR A 1 86 ? -11.362 -9.525 25.799 1.00 94.31 86 TYR A C 1
ATOM 662 O O . TYR A 1 86 ? -11.281 -10.582 26.422 1.00 94.31 86 TYR A O 1
ATOM 670 N N . SER A 1 87 ? -11.714 -9.490 24.513 1.00 95.56 87 SER A N 1
ATOM 671 C CA . SER A 1 87 ? -11.978 -10.696 23.726 1.00 95.56 87 SER A CA 1
ATOM 672 C C . SER A 1 87 ? -10.773 -11.022 22.851 1.00 95.56 87 SER A C 1
ATOM 674 O O . SER A 1 87 ? -10.675 -10.530 21.732 1.00 95.56 87 SER A O 1
ATOM 676 N N . TRP A 1 88 ? -9.878 -11.878 23.351 1.00 96.94 88 TRP A N 1
ATOM 677 C CA . TRP A 1 88 ? -8.649 -12.275 22.652 1.00 96.94 88 TRP A CA 1
ATOM 678 C C . TRP A 1 88 ? -8.889 -12.704 21.204 1.00 96.94 88 TRP A C 1
ATOM 680 O O . TRP A 1 88 ? -8.290 -12.138 20.298 1.00 96.94 88 TRP A O 1
ATOM 690 N N . GLY A 1 89 ? -9.816 -13.640 20.975 1.00 97.75 89 GLY A N 1
ATOM 691 C CA . GLY A 1 89 ? -10.099 -14.146 19.630 1.00 97.75 89 GLY A CA 1
ATOM 692 C C . GLY A 1 89 ? -10.618 -13.068 18.676 1.00 97.75 89 GLY A C 1
ATOM 693 O O . GLY A 1 89 ? -10.152 -12.971 17.546 1.00 97.75 89 GLY A O 1
ATOM 694 N N . ARG A 1 90 ? -11.541 -12.205 19.123 1.00 97.88 90 ARG A N 1
ATOM 695 C CA . ARG A 1 90 ? -12.075 -11.134 18.265 1.00 97.88 90 ARG A CA 1
ATOM 696 C C . ARG A 1 90 ? -11.034 -10.052 17.996 1.00 97.88 90 ARG A C 1
ATOM 698 O O . ARG A 1 90 ? -10.944 -9.587 16.865 1.00 97.88 90 ARG A O 1
ATOM 705 N N . THR A 1 91 ? -10.245 -9.668 19.001 1.00 98.12 91 THR A N 1
ATOM 706 C CA . THR A 1 91 ? -9.169 -8.686 18.817 1.00 98.12 91 THR A CA 1
ATOM 707 C C . THR A 1 91 ? -8.090 -9.221 17.886 1.00 98.12 91 THR A C 1
ATOM 709 O O . THR A 1 91 ? -7.659 -8.492 16.999 1.00 98.12 91 THR A O 1
ATOM 712 N N . TYR A 1 92 ? -7.743 -10.504 18.009 1.00 98.56 92 TYR A N 1
ATOM 713 C CA . TYR A 1 92 ? -6.830 -11.188 17.099 1.00 98.56 92 TYR A CA 1
ATOM 714 C C . TYR A 1 92 ? -7.321 -11.184 15.654 1.00 98.56 92 TYR A C 1
ATOM 716 O O . TYR A 1 92 ? -6.571 -10.800 14.763 1.00 98.56 92 TYR A O 1
ATOM 724 N N . LEU A 1 93 ? -8.589 -11.529 15.411 1.00 98.56 93 LEU A N 1
ATOM 725 C CA . LEU A 1 93 ? -9.158 -11.492 14.060 1.00 98.56 93 LEU A CA 1
ATOM 726 C C . LEU A 1 93 ? -9.159 -10.074 13.471 1.00 98.56 93 LEU A C 1
ATOM 728 O O . LEU A 1 93 ? -8.824 -9.894 12.303 1.00 98.56 93 LEU A O 1
ATOM 732 N N . VAL A 1 94 ? -9.489 -9.056 14.272 1.00 98.44 94 VAL A N 1
ATOM 733 C CA . VAL A 1 94 ? -9.432 -7.654 13.827 1.00 98.44 94 VAL A CA 1
ATOM 734 C C . VAL A 1 94 ? -7.991 -7.218 13.540 1.00 98.44 94 VAL A C 1
ATOM 736 O O . VAL A 1 94 ? -7.753 -6.558 12.532 1.00 98.44 94 VAL A O 1
ATOM 739 N N . ALA A 1 95 ? -7.026 -7.607 14.375 1.00 98.69 95 ALA A N 1
ATOM 740 C CA . ALA A 1 95 ? -5.611 -7.340 14.128 1.00 98.69 95 ALA A CA 1
ATOM 741 C C . ALA A 1 95 ? -5.117 -8.045 12.854 1.00 98.69 95 ALA A C 1
ATOM 743 O O . ALA A 1 95 ? -4.436 -7.429 12.041 1.00 98.69 95 ALA A O 1
ATOM 744 N N . LEU A 1 96 ? -5.519 -9.298 12.628 1.00 98.69 96 LEU A N 1
ATOM 745 C CA . LEU A 1 96 ? -5.157 -10.054 11.431 1.00 98.69 96 LEU A CA 1
ATOM 746 C C . LEU A 1 96 ? -5.676 -9.381 10.153 1.00 98.69 96 LEU A C 1
ATOM 748 O O . LEU A 1 96 ? -4.943 -9.309 9.173 1.00 98.69 96 LEU A O 1
ATOM 752 N N . ILE A 1 97 ? -6.890 -8.818 10.181 1.00 98.56 97 ILE A N 1
ATOM 753 C CA . ILE A 1 97 ? -7.413 -7.994 9.078 1.00 98.56 97 ILE A CA 1
ATOM 754 C C . ILE A 1 97 ? -6.521 -6.766 8.843 1.00 98.56 97 ILE A C 1
ATOM 756 O O . ILE A 1 97 ? -6.210 -6.455 7.697 1.00 98.56 97 ILE A O 1
ATOM 760 N N . GLY A 1 98 ? -6.090 -6.083 9.908 1.00 98.56 98 GLY A N 1
ATOM 761 C CA . GLY A 1 98 ? -5.196 -4.925 9.806 1.00 98.56 98 GLY A CA 1
ATOM 762 C C . GLY A 1 98 ? -3.847 -5.262 9.162 1.00 98.56 98 GLY A C 1
ATOM 763 O O . GLY A 1 98 ? -3.411 -4.537 8.268 1.00 98.56 98 GLY A O 1
ATOM 764 N N . VAL A 1 99 ? -3.234 -6.382 9.562 1.00 98.75 99 VAL A N 1
ATOM 765 C CA . VAL A 1 99 ? -1.969 -6.886 8.992 1.00 98.75 99 VAL A CA 1
ATOM 766 C C . VAL A 1 99 ? -2.148 -7.332 7.538 1.00 98.75 99 VAL A C 1
ATOM 768 O O . VAL A 1 99 ? -1.330 -7.004 6.683 1.00 98.75 99 VAL A O 1
ATOM 771 N N . ALA A 1 100 ? -3.233 -8.045 7.227 1.00 98.44 100 ALA A N 1
ATOM 772 C CA . ALA A 1 100 ? -3.517 -8.484 5.863 1.00 98.44 100 ALA A CA 1
ATOM 773 C C . ALA A 1 100 ? -3.751 -7.296 4.915 1.00 98.44 100 ALA A C 1
ATOM 775 O O . ALA A 1 100 ? -3.260 -7.302 3.788 1.00 98.44 100 ALA A O 1
ATOM 776 N N . LEU A 1 101 ? -4.461 -6.260 5.375 1.00 98.06 101 LEU A N 1
ATOM 777 C CA . LEU A 1 101 ? -4.650 -5.030 4.605 1.00 98.06 101 LEU A CA 1
ATOM 778 C C . LEU A 1 101 ? -3.344 -4.279 4.387 1.00 98.06 101 LEU A C 1
ATOM 780 O O . LEU A 1 101 ? -3.137 -3.780 3.286 1.00 98.06 101 LEU A O 1
ATOM 784 N N . HIS A 1 102 ? -2.462 -4.245 5.388 1.00 98.25 102 HIS A N 1
ATOM 785 C CA . HIS A 1 102 ? -1.130 -3.680 5.218 1.00 98.25 102 HIS A CA 1
ATOM 786 C C . HIS A 1 102 ? -0.390 -4.383 4.071 1.00 98.25 102 HIS A C 1
ATOM 788 O O . HIS A 1 102 ? 0.018 -3.728 3.116 1.00 98.25 102 HIS A O 1
ATOM 794 N N . ALA A 1 103 ? -0.297 -5.719 4.104 1.00 97.81 103 ALA A N 1
ATOM 795 C CA . ALA A 1 103 ? 0.372 -6.488 3.053 1.00 97.81 103 ALA A CA 1
ATOM 796 C C . ALA A 1 103 ? -0.278 -6.287 1.669 1.00 97.81 103 ALA A C 1
ATOM 798 O O . ALA A 1 103 ? 0.426 -6.112 0.677 1.00 97.81 103 ALA A O 1
ATOM 799 N N . LEU A 1 104 ? -1.615 -6.250 1.594 1.00 97.56 104 LEU A N 1
ATOM 800 C CA . LEU A 1 104 ? -2.338 -5.974 0.348 1.00 97.56 104 LEU A CA 1
ATOM 801 C C . LEU A 1 104 ? -1.997 -4.588 -0.213 1.00 97.56 104 LEU A C 1
ATOM 803 O O . LEU A 1 104 ? -1.706 -4.455 -1.398 1.00 97.56 104 LEU A O 1
ATOM 807 N N . MET A 1 105 ? -2.021 -3.555 0.626 1.00 97.62 105 MET A N 1
ATOM 808 C CA . MET A 1 105 ? -1.661 -2.194 0.227 1.00 97.62 105 MET A CA 1
ATOM 809 C C . MET A 1 105 ? -0.192 -2.115 -0.199 1.00 97.62 105 MET A C 1
ATOM 811 O O . MET A 1 105 ? 0.142 -1.437 -1.174 1.00 97.62 105 MET A O 1
ATOM 815 N N . ASP A 1 106 ? 0.687 -2.846 0.478 1.00 96.94 106 ASP A N 1
ATOM 816 C CA . ASP A 1 106 ? 2.104 -2.882 0.147 1.00 96.94 106 ASP A CA 1
ATOM 817 C C . ASP A 1 106 ? 2.420 -3.640 -1.145 1.00 96.94 106 ASP A C 1
ATOM 819 O O . ASP A 1 106 ? 3.331 -3.247 -1.873 1.00 96.94 106 ASP A O 1
ATOM 823 N N . PHE A 1 107 ? 1.592 -4.615 -1.509 1.00 97.25 107 PHE A N 1
ATOM 824 C CA . PHE A 1 107 ? 1.620 -5.255 -2.821 1.00 97.25 107 PHE A CA 1
ATOM 825 C C . PHE A 1 107 ? 1.246 -4.296 -3.971 1.00 97.25 107 PHE A C 1
ATOM 827 O O . PHE A 1 107 ? 1.795 -4.412 -5.064 1.00 97.25 107 PHE A O 1
ATOM 834 N N . THR A 1 108 ? 0.358 -3.314 -3.750 1.00 96.81 108 THR A N 1
ATOM 835 C CA . THR A 1 108 ? -0.097 -2.404 -4.831 1.00 96.81 108 THR A CA 1
ATOM 836 C C . THR A 1 108 ? 0.959 -1.414 -5.343 1.00 96.81 108 THR A C 1
ATOM 838 O O . THR A 1 108 ? 0.775 -0.825 -6.409 1.00 96.81 108 THR A O 1
ATOM 841 N N . ASN A 1 109 ? 2.050 -1.194 -4.603 1.00 93.75 109 ASN A N 1
ATOM 842 C CA . ASN A 1 109 ? 3.064 -0.196 -4.957 1.00 93.75 109 ASN A CA 1
ATOM 843 C C . ASN A 1 109 ? 4.336 -0.811 -5.556 1.00 93.75 109 ASN A C 1
ATOM 845 O O . ASN A 1 109 ? 4.537 -2.020 -5.506 1.00 93.75 109 ASN A O 1
ATOM 849 N N . VAL A 1 110 ? 5.208 0.063 -6.062 1.00 92.00 110 VAL A N 1
ATOM 850 C CA . VAL A 1 110 ? 6.440 -0.276 -6.804 1.00 92.00 110 VAL A CA 1
ATOM 851 C C . VAL A 1 110 ? 7.498 -1.057 -6.029 1.00 92.00 110 VAL A C 1
ATOM 853 O O . VAL A 1 110 ? 8.371 -1.664 -6.635 1.00 92.00 110 VAL A O 1
ATOM 856 N N . TYR A 1 111 ? 7.481 -1.009 -4.696 1.00 91.00 111 TYR A N 1
ATOM 857 C CA . TYR A 1 111 ? 8.470 -1.723 -3.885 1.00 91.00 111 TYR A CA 1
ATOM 858 C C . TYR A 1 111 ? 8.077 -3.188 -3.672 1.00 91.00 111 TYR A C 1
ATOM 860 O O . TYR A 1 111 ? 8.945 -4.023 -3.429 1.00 91.00 111 TYR A O 1
ATOM 868 N N . GLY A 1 112 ? 6.778 -3.500 -3.748 1.00 92.94 112 GLY A N 1
ATOM 869 C CA . GLY A 1 112 ? 6.259 -4.854 -3.594 1.00 92.94 112 GLY A CA 1
ATOM 870 C C . GLY A 1 112 ? 6.494 -5.484 -2.219 1.00 92.94 112 GLY A C 1
ATOM 871 O O . GLY A 1 112 ? 6.933 -4.841 -1.263 1.00 92.94 112 GLY A O 1
ATOM 872 N N . ILE A 1 113 ? 6.174 -6.771 -2.120 1.00 96.00 113 ILE A N 1
ATOM 873 C CA . ILE A 1 113 ? 6.333 -7.599 -0.918 1.00 96.00 113 ILE A CA 1
ATOM 874 C C . ILE A 1 113 ? 6.811 -9.009 -1.279 1.00 96.00 113 ILE A C 1
ATOM 876 O O . ILE A 1 113 ? 6.751 -9.426 -2.435 1.00 96.00 113 ILE A O 1
ATOM 880 N N . ARG A 1 114 ? 7.225 -9.773 -0.262 1.00 96.12 114 ARG A N 1
ATOM 881 C CA . ARG A 1 114 ? 7.568 -11.199 -0.361 1.00 96.12 114 ARG A CA 1
ATOM 882 C C . ARG A 1 114 ? 6.526 -12.047 0.382 1.00 96.12 114 ARG A C 1
ATOM 884 O O . ARG A 1 114 ? 6.780 -12.497 1.501 1.00 96.12 114 ARG A O 1
ATOM 891 N N . PRO A 1 115 ? 5.329 -12.272 -0.194 1.00 96.62 115 PRO A N 1
ATOM 892 C CA . PRO A 1 115 ? 4.210 -12.885 0.520 1.00 96.62 115 PRO A CA 1
ATOM 893 C C . PRO A 1 115 ? 4.512 -14.319 0.979 1.00 96.62 115 PRO A C 1
ATOM 895 O O . PRO A 1 115 ? 3.969 -14.765 1.989 1.00 96.62 115 PRO A O 1
ATOM 898 N N . TRP A 1 116 ? 5.402 -15.022 0.272 1.00 97.12 116 TRP A N 1
ATOM 899 C CA . TRP A 1 116 ? 5.740 -16.427 0.510 1.00 97.12 116 TRP A CA 1
ATOM 900 C C . TRP A 1 116 ? 7.021 -16.641 1.327 1.00 97.12 116 TRP A C 1
ATOM 902 O O . TRP A 1 116 ? 7.433 -17.785 1.522 1.00 97.12 116 TRP A O 1
ATOM 912 N N . TYR A 1 117 ? 7.653 -15.580 1.832 1.00 95.94 117 TYR A N 1
ATOM 913 C CA . TYR A 1 117 ? 8.831 -15.710 2.691 1.00 95.94 117 TYR A CA 1
ATOM 914 C C . TYR A 1 117 ? 8.472 -16.458 3.998 1.00 95.94 117 TYR A C 1
ATOM 916 O O . TYR A 1 117 ? 7.409 -16.196 4.570 1.00 95.94 117 TYR A O 1
ATOM 924 N N . PRO A 1 118 ? 9.308 -17.385 4.511 1.00 95.25 118 PRO A N 1
ATOM 925 C CA . PRO A 1 118 ? 10.672 -17.724 4.083 1.00 95.25 118 PRO A CA 1
ATOM 926 C C . PRO A 1 118 ? 10.762 -18.872 3.062 1.00 95.25 118 PRO A C 1
ATOM 928 O O . PRO A 1 118 ? 11.857 -19.356 2.795 1.00 95.25 118 PRO A O 1
ATOM 931 N N . PHE A 1 119 ? 9.640 -19.347 2.518 1.00 96.62 119 PHE A N 1
ATOM 932 C CA . PHE A 1 119 ? 9.630 -20.480 1.585 1.00 96.62 119 PHE A CA 1
ATOM 933 C C . PHE A 1 119 ? 10.096 -20.084 0.177 1.00 96.62 119 PHE A C 1
ATOM 935 O O . PHE A 1 119 ? 10.705 -20.895 -0.514 1.00 96.62 119 PHE A O 1
ATOM 942 N N . ALA A 1 120 ? 9.833 -18.840 -0.232 1.00 95.31 120 ALA A N 1
ATOM 943 C CA . ALA A 1 120 ? 10.348 -18.241 -1.460 1.00 95.31 120 ALA A CA 1
ATOM 944 C C . ALA A 1 120 ? 10.712 -16.766 -1.234 1.00 95.31 120 ALA A C 1
ATOM 946 O O . ALA A 1 120 ? 10.016 -16.056 -0.506 1.00 95.31 120 ALA A O 1
ATOM 947 N N . ASP A 1 121 ? 11.787 -16.309 -1.881 1.00 92.56 121 ASP A N 1
ATOM 948 C CA . ASP A 1 121 ? 12.324 -14.941 -1.750 1.00 92.56 121 ASP A CA 1
ATOM 949 C C . ASP A 1 121 ? 11.940 -14.027 -2.932 1.00 92.56 121 ASP A C 1
ATOM 951 O O . ASP A 1 121 ? 12.507 -12.958 -3.141 1.00 92.56 121 ASP A O 1
ATOM 955 N N . THR A 1 122 ? 10.972 -14.455 -3.746 1.00 95.06 122 THR A N 1
ATOM 956 C CA . THR A 1 122 ? 10.496 -13.695 -4.905 1.00 95.06 122 THR A CA 1
ATOM 957 C C . THR A 1 122 ? 9.710 -12.461 -4.462 1.00 95.06 122 THR A C 1
ATOM 959 O O . THR A 1 122 ? 8.793 -12.553 -3.640 1.00 95.06 122 THR A O 1
ATOM 962 N N . TRP A 1 123 ? 10.050 -11.312 -5.043 1.00 94.94 123 TRP A N 1
ATOM 963 C CA . TRP A 1 123 ? 9.326 -10.057 -4.867 1.00 94.94 123 TRP A CA 1
ATOM 964 C C . TRP A 1 123 ? 8.131 -9.986 -5.812 1.00 94.94 123 TRP A C 1
ATOM 966 O O . TRP A 1 123 ? 8.238 -10.318 -6.992 1.00 94.94 123 TRP A O 1
ATOM 976 N N . TYR A 1 124 ? 7.000 -9.529 -5.284 1.00 96.38 124 TYR A N 1
ATOM 977 C CA . TYR A 1 124 ? 5.772 -9.318 -6.036 1.00 96.38 124 TYR A CA 1
ATOM 978 C C . TYR A 1 124 ? 5.297 -7.887 -5.830 1.00 96.38 124 TYR A C 1
ATOM 980 O O . TYR A 1 124 ? 5.106 -7.450 -4.693 1.00 96.38 124 TYR A O 1
ATOM 988 N N . SER A 1 125 ? 5.050 -7.188 -6.928 1.00 96.25 125 SER A N 1
ATOM 989 C CA . SER A 1 125 ? 4.447 -5.862 -6.957 1.00 96.25 125 SER A CA 1
ATOM 990 C C . SER A 1 125 ? 3.373 -5.815 -8.037 1.00 96.25 125 SER A C 1
ATOM 992 O O . SER A 1 125 ? 3.410 -6.559 -9.017 1.00 96.25 125 SER A O 1
ATOM 994 N N . TRP A 1 126 ? 2.381 -4.954 -7.833 1.00 96.62 126 TRP A N 1
ATOM 995 C CA . TRP A 1 126 ? 1.391 -4.626 -8.862 1.00 96.62 126 TRP A CA 1
ATOM 996 C C . TRP A 1 126 ? 1.773 -3.348 -9.627 1.00 96.62 126 TRP A C 1
ATOM 998 O O . TRP A 1 126 ? 1.241 -3.080 -10.699 1.00 96.62 126 TRP A O 1
ATOM 1008 N N . ASP A 1 127 ? 2.689 -2.546 -9.079 1.00 96.06 127 ASP A N 1
ATOM 1009 C CA . ASP A 1 127 ? 3.227 -1.322 -9.688 1.00 96.06 127 ASP A CA 1
ATOM 1010 C C . ASP A 1 127 ? 2.184 -0.239 -10.017 1.00 96.06 127 ASP A C 1
ATOM 1012 O O . ASP A 1 127 ? 2.489 0.734 -10.694 1.00 96.06 127 ASP A O 1
ATOM 1016 N N . ILE A 1 128 ? 0.954 -0.328 -9.503 1.00 96.94 128 ILE A N 1
ATOM 1017 C CA . ILE A 1 128 ? -0.122 0.616 -9.851 1.00 96.94 128 ILE A CA 1
ATOM 1018 C C . ILE A 1 128 ? -0.091 1.913 -9.032 1.00 96.94 128 ILE A C 1
ATOM 1020 O O . ILE A 1 128 ? -0.664 2.928 -9.451 1.00 96.94 128 ILE A O 1
ATOM 1024 N N . SER A 1 129 ? 0.590 1.919 -7.886 1.00 94.88 129 SER A N 1
ATOM 1025 C CA . SER A 1 129 ? 0.570 3.033 -6.935 1.00 94.88 129 SER A CA 1
ATOM 1026 C C . SER A 1 129 ? 1.956 3.487 -6.491 1.00 94.88 129 SER A C 1
ATOM 1028 O O . SER A 1 129 ? 2.861 2.684 -6.263 1.00 94.88 129 SER A O 1
ATOM 1030 N N . PHE A 1 130 ? 2.124 4.802 -6.343 1.00 93.50 130 PHE A N 1
ATOM 1031 C CA . PHE A 1 130 ? 3.320 5.364 -5.723 1.00 93.50 130 PHE A CA 1
ATOM 1032 C C . PHE A 1 130 ? 3.274 5.158 -4.200 1.00 93.50 130 PHE A C 1
ATOM 1034 O O . PHE A 1 130 ? 2.206 4.919 -3.640 1.00 93.50 130 PHE A O 1
ATOM 1041 N N . LEU A 1 131 ? 4.425 5.237 -3.521 1.00 91.75 131 LEU A N 1
ATOM 1042 C CA . LEU A 1 131 ? 4.501 5.022 -2.070 1.00 91.75 131 LEU A CA 1
ATOM 1043 C C . LEU A 1 131 ? 3.617 6.002 -1.286 1.00 91.75 131 LEU A C 1
ATOM 1045 O O . LEU A 1 131 ? 2.948 5.581 -0.349 1.00 91.75 131 LEU A O 1
ATOM 1049 N N . VAL A 1 132 ? 3.632 7.274 -1.697 1.00 94.31 132 VAL A N 1
ATOM 1050 C CA . VAL A 1 132 ? 2.816 8.369 -1.155 1.00 94.31 132 VAL A CA 1
ATOM 1051 C C . VAL A 1 132 ? 1.795 8.796 -2.205 1.00 94.31 132 VAL A C 1
ATOM 1053 O O . VAL A 1 132 ? 2.159 9.384 -3.222 1.00 94.31 132 VAL A O 1
ATOM 1056 N N . ASP A 1 133 ? 0.516 8.525 -1.960 1.00 93.75 133 ASP A N 1
ATOM 1057 C CA . ASP A 1 133 ? -0.568 8.890 -2.875 1.00 93.75 133 ASP A CA 1
ATOM 1058 C C . ASP A 1 133 ? -1.387 10.058 -2.305 1.00 93.75 133 ASP A C 1
ATOM 1060 O O . ASP A 1 133 ? -2.279 9.893 -1.467 1.00 93.75 133 ASP A O 1
ATOM 1064 N N . VAL A 1 134 ? -1.069 11.269 -2.773 1.00 93.50 134 VAL A N 1
ATOM 1065 C CA . VAL A 1 134 ? -1.696 12.515 -2.303 1.00 93.50 134 VAL A CA 1
ATOM 1066 C C . VAL A 1 134 ? -3.204 12.532 -2.582 1.00 93.50 134 VAL A C 1
ATOM 1068 O O . VAL A 1 134 ? -3.972 13.095 -1.798 1.00 93.50 134 VAL A O 1
ATOM 1071 N N . TRP A 1 135 ? -3.659 11.888 -3.659 1.00 94.06 135 TRP A N 1
ATOM 1072 C CA . TRP A 1 135 ? -5.077 11.843 -4.020 1.00 94.06 135 TRP A CA 1
ATOM 1073 C C . TRP A 1 135 ? -5.865 10.950 -3.063 1.00 94.06 135 TRP A C 1
ATOM 1075 O O . TRP A 1 135 ? -6.950 11.336 -2.612 1.00 94.06 135 TRP A O 1
ATOM 1085 N N . LEU A 1 136 ? -5.291 9.804 -2.678 1.00 95.19 136 LEU A N 1
ATOM 1086 C CA . LEU A 1 136 ? -5.859 8.964 -1.623 1.00 95.19 136 LEU A CA 1
ATOM 1087 C C . LEU A 1 136 ? -5.895 9.699 -0.280 1.00 95.19 136 LEU A C 1
ATOM 1089 O O . LEU A 1 136 ? -6.934 9.682 0.384 1.00 95.19 136 LEU A O 1
ATOM 1093 N N . TRP A 1 137 ? -4.821 10.402 0.097 1.00 95.50 137 TRP A N 1
ATOM 1094 C CA . TRP A 1 137 ? -4.798 11.192 1.333 1.00 95.50 137 TRP A CA 1
ATOM 1095 C C . TRP A 1 137 ? -5.933 12.214 1.379 1.00 95.50 137 TRP A C 1
ATOM 1097 O O . TRP A 1 137 ? -6.686 12.243 2.354 1.00 95.50 137 TRP A O 1
ATOM 1107 N N . VAL A 1 138 ? -6.093 13.017 0.323 1.00 95.62 138 VAL A N 1
ATOM 1108 C CA . VAL A 1 138 ? -7.149 14.038 0.244 1.00 95.62 138 VAL A CA 1
ATOM 1109 C C . VAL A 1 138 ? -8.533 13.402 0.387 1.00 95.62 138 VAL A C 1
ATOM 1111 O O . VAL A 1 138 ? -9.322 13.849 1.223 1.00 95.62 138 VAL A O 1
ATOM 1114 N N . ALA A 1 139 ? -8.825 12.336 -0.363 1.00 96.31 139 ALA A N 1
ATOM 1115 C CA . ALA A 1 139 ? -10.130 11.675 -0.319 1.00 96.31 139 ALA A CA 1
ATOM 1116 C C . ALA A 1 139 ? -10.437 11.064 1.061 1.00 96.31 139 ALA A C 1
ATOM 1118 O O . ALA A 1 139 ? -11.537 11.229 1.601 1.00 96.31 139 ALA A O 1
ATOM 1119 N N . MET A 1 140 ? -9.460 10.387 1.666 1.00 97.62 140 MET A N 1
ATOM 1120 C CA . MET A 1 140 ? -9.618 9.719 2.960 1.00 97.62 140 MET A CA 1
ATOM 1121 C C . MET A 1 140 ? -9.735 10.724 4.111 1.00 97.62 140 MET A C 1
ATOM 1123 O O . MET A 1 140 ? -10.599 10.566 4.979 1.00 97.62 140 MET A O 1
ATOM 1127 N N . LEU A 1 141 ? -8.923 11.785 4.109 1.00 97.25 141 LEU A N 1
ATOM 1128 C CA . LEU A 1 141 ? -9.008 12.866 5.095 1.00 97.25 141 LEU A CA 1
ATOM 1129 C C . LEU A 1 141 ? -10.336 13.620 4.981 1.00 97.25 141 LEU A C 1
ATOM 1131 O O . LEU A 1 141 ? -10.988 13.854 6.003 1.00 97.25 141 LEU A O 1
ATOM 1135 N N . ALA A 1 142 ? -10.784 13.928 3.760 1.00 95.75 142 ALA A N 1
ATOM 1136 C CA . ALA A 1 142 ? -12.088 14.545 3.526 1.00 95.75 142 ALA A CA 1
ATOM 1137 C C . ALA A 1 142 ? -13.225 13.678 4.090 1.00 95.75 142 ALA A C 1
ATOM 1139 O O . ALA A 1 142 ? -14.084 14.178 4.819 1.00 95.75 142 ALA A O 1
ATOM 1140 N N . ALA A 1 143 ? -13.194 12.364 3.853 1.00 95.56 143 ALA A N 1
ATOM 1141 C CA . ALA A 1 143 ? -14.184 11.441 4.403 1.00 95.56 143 ALA A CA 1
ATOM 1142 C C . ALA A 1 143 ? -14.138 11.333 5.938 1.00 95.56 143 ALA A C 1
ATOM 1144 O O . ALA A 1 143 ? -15.179 11.172 6.585 1.00 95.56 143 ALA A O 1
ATOM 1145 N N . LEU A 1 144 ? -12.954 11.440 6.551 1.00 94.06 144 LEU A N 1
ATOM 1146 C CA . LEU A 1 144 ? -12.827 11.474 8.009 1.00 94.06 144 LEU A CA 1
ATOM 1147 C C . LEU A 1 144 ? -13.379 12.769 8.615 1.00 94.06 144 LEU A C 1
ATOM 1149 O O . LEU A 1 144 ? -13.978 12.695 9.698 1.00 94.06 144 LEU A O 1
ATOM 1153 N N . ALA A 1 145 ? -13.197 13.901 7.929 1.00 92.62 145 ALA A N 1
ATOM 1154 C CA . ALA A 1 145 ? -13.628 15.234 8.350 1.00 92.62 145 ALA A CA 1
ATOM 1155 C C . ALA A 1 145 ? -15.120 15.509 8.090 1.00 92.62 145 ALA A C 1
ATOM 1157 O O . ALA A 1 145 ? -15.758 16.208 8.881 1.00 92.62 145 ALA A O 1
ATOM 1158 N N . ALA A 1 146 ? -15.707 14.926 7.041 1.00 90.69 146 ALA A N 1
ATOM 1159 C CA . ALA A 1 146 ? -17.083 15.193 6.615 1.00 90.69 146 ALA A CA 1
ATOM 1160 C C . ALA A 1 146 ? -18.146 15.064 7.733 1.00 90.69 146 ALA A C 1
ATOM 1162 O O . ALA A 1 146 ? -19.001 15.944 7.836 1.00 90.69 146 ALA A O 1
ATOM 1163 N N . PRO A 1 147 ? -18.101 14.069 8.647 1.00 88.19 147 PRO A N 1
ATOM 1164 C CA . PRO A 1 147 ? -19.048 13.997 9.764 1.00 88.19 147 PRO A CA 1
ATOM 1165 C C . PRO A 1 147 ? -18.885 15.122 10.799 1.00 88.19 147 PRO A C 1
ATOM 1167 O O . PRO A 1 147 ? -19.835 15.455 11.503 1.00 88.19 147 PRO A O 1
ATOM 1170 N N . ALA A 1 148 ? -17.683 15.684 10.958 1.00 85.75 148 ALA A N 1
ATOM 1171 C CA . ALA A 1 148 ? -17.454 16.827 11.843 1.00 85.75 148 ALA A CA 1
ATOM 1172 C C . ALA A 1 148 ? -17.954 18.130 11.203 1.00 85.75 148 ALA A C 1
ATOM 1174 O O . ALA A 1 148 ? -18.645 18.898 11.865 1.00 85.75 148 ALA A O 1
ATOM 1175 N N . LEU A 1 149 ? -17.695 18.323 9.907 1.00 84.00 149 LEU A N 1
ATOM 1176 C CA . LEU A 1 149 ? -18.199 19.470 9.147 1.00 84.00 149 LEU A CA 1
ATOM 1177 C C . LEU A 1 149 ? -19.731 19.470 9.070 1.00 84.00 149 LEU A C 1
ATOM 1179 O O . LEU A 1 149 ? -20.375 20.467 9.383 1.00 84.00 149 LEU A O 1
ATOM 1183 N N . GLY A 1 150 ? -20.327 18.317 8.758 1.00 80.31 150 GLY A N 1
ATOM 1184 C CA . GLY A 1 150 ? -21.779 18.162 8.707 1.00 80.31 150 GLY A CA 1
ATOM 1185 C C . GLY A 1 150 ? -22.456 18.399 10.057 1.00 80.31 150 GLY A C 1
ATOM 1186 O O . GLY A 1 150 ? -23.581 18.883 10.083 1.00 80.31 150 GLY A O 1
ATOM 1187 N N . ARG A 1 151 ? -21.771 18.125 11.178 1.00 81.69 151 ARG A N 1
ATOM 1188 C CA . ARG A 1 151 ? -22.268 18.447 12.525 1.00 81.69 151 ARG A CA 1
ATOM 1189 C C . ARG A 1 151 ? -22.370 19.944 12.783 1.00 81.69 151 ARG A C 1
ATOM 1191 O O . ARG A 1 151 ? -23.334 20.350 13.416 1.00 81.69 151 ARG A O 1
ATOM 1198 N N . MET A 1 152 ? -21.413 20.736 12.301 1.00 79.69 152 MET A N 1
ATOM 1199 C CA . MET A 1 152 ? -21.466 22.194 12.457 1.00 79.69 152 MET A CA 1
ATOM 1200 C C . MET A 1 152 ? -22.675 22.779 11.719 1.00 79.69 152 MET A C 1
ATOM 1202 O O . MET A 1 152 ? -23.390 23.587 12.287 1.00 79.69 152 MET A O 1
ATOM 1206 N N . ILE A 1 153 ? -22.965 22.280 10.514 1.00 76.12 153 ILE A N 1
ATOM 1207 C CA . ILE A 1 153 ? -24.101 22.733 9.693 1.00 76.12 153 ILE A CA 1
ATOM 1208 C C . ILE A 1 153 ? -25.438 22.190 10.233 1.00 76.12 153 ILE A C 1
ATOM 1210 O O . ILE A 1 153 ? -26.419 22.910 10.361 1.00 76.12 153 ILE A O 1
ATOM 1214 N N . SER A 1 154 ? -25.488 20.899 10.575 1.00 71.88 154 SER A N 1
ATOM 1215 C CA . SER A 1 154 ? -26.723 20.225 11.016 1.00 71.88 154 SER A CA 1
ATOM 1216 C C . SER A 1 154 ? -27.139 20.609 12.437 1.00 71.88 154 SER A C 1
ATOM 1218 O O . SER A 1 154 ? -28.315 20.503 12.784 1.00 71.88 154 SER A O 1
ATOM 1220 N N . GLY A 1 155 ? -26.180 21.053 13.257 1.00 67.88 155 GLY A N 1
ATOM 1221 C CA . GLY A 1 155 ? -26.431 21.564 14.602 1.00 67.88 155 GLY A CA 1
ATOM 1222 C C . GLY A 1 155 ? -27.295 22.826 14.605 1.00 67.88 155 GLY A C 1
ATOM 1223 O O . GLY A 1 155 ? -28.073 23.006 15.535 1.00 67.88 155 GLY A O 1
ATOM 1224 N N . GLU A 1 156 ? -27.238 23.636 13.544 1.00 71.50 156 GLU A N 1
ATOM 1225 C CA . GLU A 1 156 ? -28.077 24.835 13.388 1.00 71.50 156 GLU A CA 1
ATO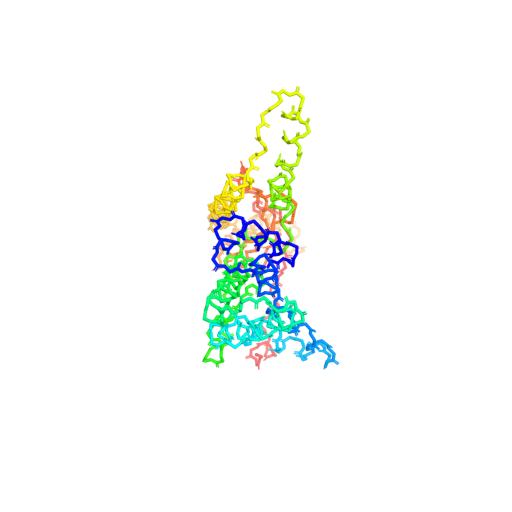M 1226 C C . GLU A 1 156 ? -29.547 24.499 13.085 1.00 71.50 156 GLU A C 1
ATOM 1228 O O . GLU A 1 156 ? -30.439 25.278 13.408 1.00 71.50 156 GLU A O 1
ATOM 1233 N N . ILE A 1 157 ? -29.815 23.316 12.521 1.00 76.19 157 ILE A N 1
ATOM 1234 C CA . ILE A 1 157 ? -31.162 22.850 12.139 1.00 76.19 157 ILE A CA 1
ATOM 1235 C C . ILE A 1 157 ? -31.694 21.713 13.030 1.00 76.19 157 ILE A C 1
ATOM 1237 O O . ILE A 1 157 ? -32.739 21.133 12.740 1.00 76.19 157 ILE A O 1
ATOM 1241 N N . GLY A 1 158 ? -30.985 21.367 14.112 1.00 65.62 158 GLY A N 1
ATOM 1242 C CA . GLY A 1 158 ? -31.415 20.360 15.093 1.00 65.62 158 GLY A CA 1
ATOM 1243 C C . GLY A 1 158 ? -31.378 18.901 14.611 1.00 65.62 158 GLY A C 1
ATOM 1244 O O . GLY A 1 158 ? -31.947 18.029 15.269 1.00 65.62 158 GLY A O 1
ATOM 1245 N N . ALA A 1 159 ? -30.719 18.603 13.486 1.00 68.38 159 ALA A N 1
ATOM 1246 C CA . ALA A 1 159 ? -30.633 17.241 12.961 1.00 68.38 159 ALA A CA 1
ATOM 1247 C C . ALA A 1 159 ? -29.528 16.423 13.670 1.00 68.38 159 ALA A C 1
ATOM 1249 O O . ALA A 1 159 ? -28.436 16.940 13.932 1.00 68.38 159 ALA A O 1
ATOM 1250 N N . PRO A 1 160 ? -29.763 15.130 13.973 1.00 60.72 160 PRO A N 1
ATOM 1251 C CA . PRO A 1 160 ? -28.786 14.305 14.669 1.00 60.72 160 PRO A CA 1
ATOM 1252 C C . PRO A 1 160 ? -27.538 14.059 13.814 1.00 60.72 160 PRO A C 1
ATOM 1254 O O . PRO A 1 160 ? -27.603 13.775 12.618 1.00 60.72 160 PRO A O 1
ATOM 1257 N N . ALA A 1 161 ? -26.377 14.102 14.463 1.00 65.69 161 ALA A N 1
ATOM 1258 C CA . ALA A 1 161 ? -25.099 13.816 13.833 1.00 65.69 161 ALA A CA 1
ATOM 1259 C C . ALA A 1 161 ? -25.018 12.367 13.323 1.00 65.69 161 ALA A C 1
ATOM 1261 O O . ALA A 1 161 ? -25.140 11.414 14.096 1.00 65.69 161 ALA A O 1
ATOM 1262 N N . GLY A 1 162 ? -24.730 12.181 12.034 1.00 70.06 162 GLY A N 1
ATOM 1263 C CA . GLY A 1 162 ? -24.483 10.855 11.471 1.00 70.06 162 GLY A CA 1
ATOM 1264 C C . GLY A 1 162 ? -23.224 10.1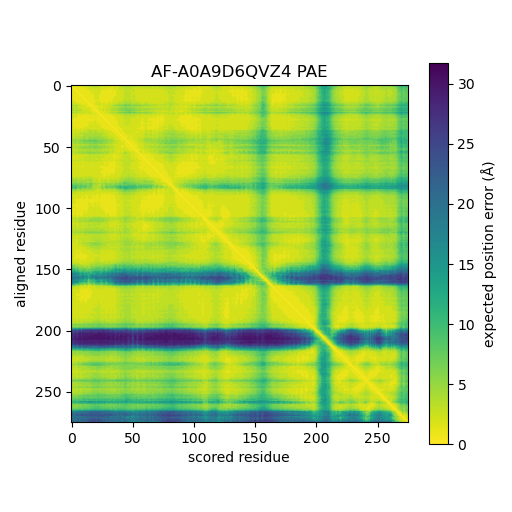91 12.051 1.00 70.06 162 GLY A C 1
ATOM 1265 O O . GLY A 1 162 ? -22.209 10.839 12.287 1.00 70.06 162 GLY A O 1
ATOM 1266 N N . SER A 1 163 ? -23.248 8.862 12.202 1.00 77.44 163 SER A N 1
ATOM 1267 C CA . SER A 1 163 ? -22.133 8.047 12.738 1.00 77.44 163 SER A CA 1
ATOM 1268 C C . SER A 1 163 ? -20.821 8.081 11.929 1.00 77.44 163 SER A C 1
ATOM 1270 O O . SER A 1 163 ? -19.847 7.432 12.302 1.00 77.44 163 SER A O 1
ATOM 1272 N N . GLY A 1 164 ? -20.792 8.763 10.780 1.00 88.75 164 GLY A N 1
ATOM 1273 C CA . GLY A 1 164 ? -19.658 8.786 9.851 1.00 88.75 164 GLY A CA 1
ATOM 1274 C C . GLY A 1 164 ? -19.398 7.473 9.104 1.00 88.75 164 GLY A C 1
ATOM 1275 O O . GLY A 1 164 ? -18.514 7.427 8.254 1.00 88.75 164 GLY A O 1
ATOM 1276 N N . ARG A 1 165 ? -20.181 6.417 9.367 1.00 92.62 165 ARG A N 1
ATOM 1277 C CA . ARG A 1 165 ? -20.059 5.107 8.708 1.00 92.62 165 ARG A CA 1
ATOM 1278 C C . ARG A 1 165 ? -20.214 5.195 7.188 1.00 92.62 165 ARG A C 1
ATOM 1280 O O . ARG A 1 165 ? -19.441 4.566 6.482 1.00 92.62 165 ARG A O 1
ATOM 1287 N N . GLY A 1 166 ? -21.195 5.959 6.698 1.00 93.75 166 GLY A N 1
ATOM 1288 C CA . GLY A 1 166 ? -21.436 6.118 5.257 1.00 93.75 166 GLY A CA 1
ATOM 1289 C C . GLY A 1 166 ? -20.220 6.700 4.535 1.00 93.75 166 GLY A C 1
ATOM 1290 O O . GLY A 1 166 ? -19.746 6.110 3.573 1.00 93.75 166 GLY A O 1
ATOM 1291 N N . TRP A 1 167 ? -19.649 7.779 5.080 1.00 95.38 167 TRP A N 1
ATOM 1292 C CA . TRP A 1 167 ? -18.409 8.384 4.584 1.00 95.38 167 TRP A CA 1
ATOM 1293 C C . TRP A 1 167 ? -17.225 7.418 4.623 1.00 95.38 167 TRP A C 1
ATOM 1295 O O . TRP A 1 167 ? -16.456 7.357 3.671 1.00 95.38 167 TRP A O 1
ATOM 1305 N N . ALA A 1 168 ? -17.103 6.622 5.688 1.00 96.25 168 ALA A N 1
ATOM 1306 C CA . ALA A 1 168 ? -16.044 5.626 5.789 1.00 96.25 168 ALA A CA 1
ATOM 1307 C C . ALA A 1 168 ? -16.158 4.523 4.725 1.00 96.25 168 ALA A C 1
ATOM 1309 O O . ALA A 1 168 ? -15.166 4.180 4.090 1.00 96.25 168 ALA A O 1
ATOM 1310 N N . VAL A 1 169 ? -17.367 4.000 4.499 1.00 96.81 169 VAL A N 1
ATOM 1311 C CA . VAL A 1 169 ? -17.622 3.009 3.443 1.00 96.81 169 VAL A CA 1
ATOM 1312 C C . VAL A 1 169 ? -17.365 3.617 2.064 1.00 96.81 169 VAL A C 1
ATOM 1314 O O . VAL A 1 169 ? -16.665 3.006 1.265 1.00 96.81 169 VAL A O 1
ATOM 1317 N N . ALA A 1 170 ? -17.864 4.828 1.802 1.00 97.06 170 ALA A N 1
ATOM 1318 C CA . ALA A 1 170 ? -17.644 5.521 0.535 1.00 97.06 170 ALA A CA 1
ATOM 1319 C C . ALA A 1 170 ? -16.150 5.746 0.248 1.00 97.06 170 ALA A C 1
ATOM 1321 O O . ALA A 1 170 ? -15.711 5.517 -0.873 1.00 97.06 170 ALA A O 1
ATOM 1322 N N . ALA A 1 171 ? -15.356 6.117 1.256 1.00 97.81 171 ALA A N 1
ATOM 1323 C CA . ALA A 1 171 ? -13.914 6.296 1.105 1.00 97.81 171 ALA A CA 1
ATOM 1324 C C . ALA A 1 171 ? -13.180 4.989 0.788 1.00 97.81 171 ALA A C 1
ATOM 1326 O O . ALA A 1 171 ? -12.328 4.968 -0.090 1.00 97.81 171 ALA A O 1
ATOM 1327 N N . LEU A 1 172 ? -13.518 3.886 1.463 1.00 98.00 172 LEU A N 1
ATOM 1328 C CA . LEU A 1 172 ? -12.899 2.585 1.181 1.00 98.00 172 LEU A CA 1
ATOM 1329 C C . LEU A 1 172 ? -13.305 2.044 -0.198 1.00 98.00 172 LEU A C 1
ATOM 1331 O O . LEU A 1 172 ? -12.477 1.465 -0.896 1.00 98.00 172 LEU A O 1
ATOM 1335 N N . LEU A 1 173 ? -14.553 2.276 -0.621 1.00 98.12 173 LEU A N 1
ATOM 1336 C CA . LEU A 1 173 ? -14.985 1.987 -1.990 1.00 98.12 173 LEU A CA 1
ATOM 1337 C C . LEU A 1 173 ? -14.234 2.855 -3.003 1.00 98.12 173 LEU A C 1
ATOM 1339 O O . LEU A 1 173 ? -13.810 2.347 -4.035 1.00 98.12 173 LEU A O 1
ATOM 1343 N N . PHE A 1 174 ? -14.020 4.135 -2.696 1.00 98.00 174 PHE A N 1
ATOM 1344 C CA . PHE A 1 174 ? -13.204 5.014 -3.525 1.00 98.00 174 PHE A CA 1
ATOM 1345 C C . PHE A 1 174 ? -11.761 4.510 -3.642 1.00 98.00 174 PHE A C 1
ATOM 1347 O O . PHE A 1 174 ? -11.254 4.481 -4.753 1.00 98.00 174 PHE A O 1
ATOM 1354 N N . VAL A 1 175 ? -11.124 4.044 -2.559 1.00 97.75 175 VAL A N 1
ATOM 1355 C CA . VAL A 1 175 ? -9.780 3.429 -2.616 1.00 97.75 175 VAL A CA 1
ATOM 1356 C C . VAL A 1 175 ? -9.763 2.236 -3.581 1.00 97.75 175 VAL A C 1
ATOM 1358 O O . VAL A 1 175 ? -8.884 2.150 -4.436 1.00 97.75 175 VAL A O 1
ATOM 1361 N N . ALA A 1 176 ? -10.760 1.348 -3.506 1.00 97.56 176 ALA A N 1
ATOM 1362 C CA . ALA A 1 176 ? -10.859 0.204 -4.416 1.00 97.56 176 ALA A CA 1
ATOM 1363 C C . ALA A 1 176 ? -11.069 0.633 -5.882 1.00 97.56 176 ALA A C 1
ATOM 1365 O O . ALA A 1 176 ? -10.420 0.104 -6.785 1.00 97.56 176 ALA A O 1
ATOM 1366 N N . LEU A 1 177 ? -11.942 1.617 -6.124 1.00 98.06 177 LEU A N 1
ATOM 1367 C CA . LEU A 1 177 ? -12.169 2.186 -7.457 1.00 98.06 177 LEU A CA 1
ATOM 1368 C C . LEU A 1 177 ? -10.926 2.903 -7.994 1.00 98.06 177 LEU A C 1
ATOM 1370 O O . LEU A 1 177 ? -10.625 2.795 -9.180 1.00 98.06 177 LEU A O 1
ATOM 1374 N N . TRP A 1 178 ? -10.193 3.599 -7.126 1.00 97.38 178 TRP A N 1
ATOM 1375 C CA . TRP A 1 178 ? -8.940 4.266 -7.454 1.00 97.38 178 TRP A CA 1
ATOM 1376 C C . TRP A 1 178 ? -7.898 3.257 -7.923 1.00 97.38 178 TRP A C 1
ATOM 1378 O O . TRP A 1 178 ? -7.341 3.428 -9.003 1.00 97.38 178 TRP A O 1
ATOM 1388 N N . TRP A 1 179 ? -7.694 2.159 -7.188 1.00 97.44 179 TRP A N 1
ATOM 1389 C CA . TRP A 1 179 ? -6.805 1.082 -7.631 1.00 97.44 179 TRP A CA 1
ATOM 1390 C C . TRP A 1 179 ? -7.246 0.459 -8.956 1.00 97.44 179 TRP A C 1
ATOM 1392 O O . TRP A 1 179 ? -6.403 0.240 -9.821 1.00 97.44 179 TRP A O 1
ATOM 1402 N N . GLY A 1 180 ? -8.550 0.250 -9.169 1.00 97.81 180 GLY A N 1
ATOM 1403 C CA . GLY A 1 180 ? -9.067 -0.223 -10.457 1.00 97.81 180 GLY A CA 1
ATOM 1404 C C . GLY A 1 180 ? -8.766 0.741 -11.612 1.00 97.81 180 GLY A C 1
ATOM 1405 O O . GLY A 1 180 ? -8.286 0.325 -12.665 1.00 97.81 180 GLY A O 1
ATOM 1406 N N . ALA A 1 181 ? -8.979 2.043 -11.411 1.00 97.50 181 ALA A N 1
ATOM 1407 C CA . ALA A 1 181 ? -8.646 3.064 -12.404 1.00 97.50 181 ALA A CA 1
ATOM 1408 C C . ALA A 1 181 ? -7.133 3.133 -12.676 1.00 97.50 181 ALA A C 1
ATOM 1410 O O . ALA A 1 181 ? -6.709 3.290 -13.825 1.00 97.50 181 ALA A O 1
ATOM 1411 N N . ARG A 1 182 ? -6.313 2.980 -11.630 1.00 97.31 182 ARG A N 1
ATOM 1412 C CA . ARG A 1 182 ? -4.852 2.929 -11.732 1.00 97.31 182 ARG A CA 1
ATOM 1413 C C . ARG A 1 182 ? -4.370 1.684 -12.476 1.00 97.31 182 ARG A C 1
ATOM 1415 O O . ARG A 1 182 ? -3.498 1.836 -13.320 1.00 97.31 182 ARG A O 1
ATOM 1422 N N . ASP A 1 183 ? -4.969 0.513 -12.262 1.00 97.88 183 ASP A N 1
ATOM 1423 C CA . ASP A 1 183 ? -4.669 -0.714 -13.021 1.00 97.88 183 ASP A CA 1
ATOM 1424 C C . ASP A 1 183 ? -4.995 -0.561 -14.514 1.00 97.88 183 ASP A C 1
ATOM 1426 O O . ASP A 1 183 ? -4.166 -0.869 -15.368 1.00 97.88 183 ASP A O 1
ATOM 1430 N N . VAL A 1 184 ? -6.159 0.003 -14.854 1.00 98.06 184 VAL A N 1
ATOM 1431 C CA . VAL A 1 184 ? -6.520 0.276 -16.259 1.00 98.06 184 VAL A CA 1
ATOM 1432 C C . VAL A 1 184 ? -5.534 1.255 -16.904 1.00 98.06 184 VAL A C 1
ATOM 1434 O O . VAL A 1 184 ? -5.076 1.033 -18.027 1.00 98.06 184 VAL A O 1
ATOM 1437 N N . SER A 1 185 ? -5.175 2.324 -16.190 1.00 97.88 185 SER A N 1
ATOM 1438 C CA . SER A 1 185 ? -4.170 3.297 -16.631 1.00 97.88 185 SER A CA 1
ATOM 1439 C C . SER A 1 185 ? -2.791 2.643 -16.813 1.00 97.88 185 SER A C 1
ATOM 1441 O O . SER A 1 185 ? -2.140 2.865 -17.832 1.00 97.88 185 SER A O 1
ATOM 1443 N N . HIS A 1 186 ? -2.386 1.762 -15.894 1.00 98.06 186 HIS A N 1
ATOM 1444 C CA . HIS A 1 186 ? -1.120 1.030 -15.954 1.00 98.06 186 HIS A CA 1
ATOM 1445 C C . HIS A 1 186 ? -1.043 0.133 -17.191 1.00 98.06 186 HIS A C 1
ATOM 1447 O O . HIS A 1 186 ? -0.107 0.238 -17.981 1.00 98.06 186 HIS A O 1
ATOM 1453 N N . ARG A 1 187 ? -2.071 -0.694 -17.421 1.00 97.81 187 ARG A N 1
ATOM 1454 C CA . ARG A 1 187 ? -2.146 -1.572 -18.600 1.00 97.81 187 ARG A CA 1
ATOM 1455 C C . ARG A 1 187 ? -2.122 -0.782 -19.902 1.00 97.81 187 ARG A C 1
ATOM 1457 O O . ARG A 1 187 ? -1.492 -1.212 -20.862 1.00 97.81 187 ARG A O 1
ATOM 1464 N N . ARG A 1 188 ? -2.775 0.385 -19.934 1.00 97.94 188 ARG A N 1
ATOM 1465 C CA . ARG A 1 188 ? -2.719 1.288 -21.088 1.00 97.94 188 ARG A CA 1
ATOM 1466 C C . ARG A 1 188 ? -1.307 1.828 -21.310 1.00 97.94 188 ARG A C 1
ATOM 1468 O O . ARG A 1 188 ? -0.867 1.855 -22.452 1.00 97.94 188 ARG A O 1
ATOM 1475 N N . ALA A 1 189 ? -0.596 2.214 -20.251 1.00 98.06 189 ALA A N 1
ATOM 1476 C CA . ALA A 1 189 ? 0.792 2.658 -20.357 1.00 98.06 189 ALA A CA 1
ATOM 1477 C C . ALA A 1 189 ? 1.710 1.542 -20.882 1.00 98.06 189 ALA A C 1
ATOM 1479 O O . ALA A 1 189 ? 2.482 1.787 -21.805 1.00 98.06 189 ALA A O 1
ATOM 1480 N N . LEU A 1 190 ? 1.577 0.316 -20.363 1.00 98.06 190 LEU A N 1
ATOM 1481 C CA . LEU A 1 190 ? 2.329 -0.846 -20.848 1.00 98.06 190 LEU A CA 1
ATOM 1482 C C . LEU A 1 190 ? 2.035 -1.133 -22.326 1.00 98.06 190 LEU A C 1
ATOM 1484 O O . LEU A 1 190 ? 2.966 -1.263 -23.109 1.00 98.06 190 LEU A O 1
ATOM 1488 N N . ALA A 1 191 ? 0.762 -1.141 -22.732 1.00 97.81 191 ALA A N 1
ATOM 1489 C CA . ALA A 1 191 ? 0.380 -1.352 -24.129 1.00 97.81 191 ALA A CA 1
ATOM 1490 C C . ALA A 1 191 ? 0.902 -0.245 -25.063 1.00 97.81 191 ALA A C 1
ATOM 1492 O O . ALA A 1 191 ? 1.275 -0.513 -26.204 1.00 97.81 191 ALA A O 1
ATOM 1493 N N . MET A 1 192 ? 0.948 1.007 -24.593 1.00 97.06 192 MET A N 1
ATOM 1494 C CA . MET A 1 192 ? 1.559 2.105 -25.346 1.00 97.06 192 MET A CA 1
ATOM 1495 C C . MET A 1 192 ? 3.063 1.889 -25.520 1.00 97.06 192 MET A C 1
ATOM 1497 O O . MET A 1 192 ? 3.563 2.128 -26.609 1.00 97.06 192 MET A O 1
ATOM 1501 N N . LEU A 1 193 ? 3.774 1.421 -24.493 1.00 97.12 193 LEU A N 1
ATOM 1502 C CA . LEU A 1 193 ? 5.205 1.127 -24.604 1.00 97.12 193 LEU A CA 1
ATOM 1503 C C . LEU A 1 193 ? 5.482 -0.059 -25.541 1.00 97.12 193 LEU A C 1
ATOM 1505 O O . LEU A 1 193 ? 6.385 -0.007 -26.363 1.00 97.12 193 LEU A O 1
ATOM 1509 N N . ASP A 1 194 ? 4.673 -1.109 -25.451 1.00 97.12 194 ASP A N 1
ATOM 1510 C CA . ASP A 1 194 ? 4.879 -2.355 -26.198 1.00 97.12 194 ASP A CA 1
ATOM 1511 C C . ASP A 1 194 ? 4.585 -2.224 -27.709 1.00 97.12 194 ASP A C 1
ATOM 1513 O O . ASP A 1 194 ? 5.075 -2.995 -28.526 1.00 97.12 194 ASP A O 1
ATOM 1517 N N . SER A 1 195 ? 3.792 -1.221 -28.104 1.00 94.69 195 SER A N 1
ATOM 1518 C CA . SER A 1 195 ? 3.304 -1.045 -29.483 1.00 94.69 195 SER A CA 1
ATOM 1519 C C . SER A 1 195 ? 4.150 -0.120 -30.369 1.00 94.69 195 SER A C 1
ATOM 1521 O O . SER A 1 195 ? 3.734 0.183 -31.489 1.00 94.69 195 SER A O 1
ATOM 1523 N N . HIS A 1 196 ? 5.313 0.345 -29.901 1.00 92.88 196 HIS A N 1
ATOM 1524 C CA . HIS A 1 196 ? 6.174 1.277 -30.642 1.00 92.88 196 HIS A CA 1
ATOM 1525 C C . HIS A 1 196 ? 7.546 0.677 -30.950 1.00 92.88 196 HIS A C 1
ATOM 1527 O O . HIS A 1 196 ? 8.054 -0.157 -30.211 1.00 92.88 196 HIS A O 1
ATOM 1533 N N . LEU A 1 197 ? 8.162 1.153 -32.035 1.00 92.31 197 LEU A N 1
ATOM 1534 C CA . LEU A 1 197 ? 9.582 0.943 -32.302 1.00 92.31 197 LEU A CA 1
ATOM 1535 C C . LEU A 1 197 ? 10.389 2.100 -31.707 1.00 92.31 197 LEU A C 1
ATOM 1537 O O . LEU A 1 197 ? 9.962 3.258 -31.762 1.00 92.31 197 LEU A O 1
ATOM 1541 N N . TYR A 1 198 ? 11.567 1.790 -31.178 1.00 90.56 198 TYR A N 1
ATOM 1542 C CA . TYR A 1 198 ? 12.429 2.734 -30.471 1.00 90.56 198 TYR A CA 1
ATOM 1543 C C . TYR A 1 198 ? 13.767 2.912 -31.187 1.00 90.56 198 TYR A C 1
ATOM 1545 O O . TYR A 1 198 ? 14.266 1.999 -31.831 1.00 90.56 198 TYR A O 1
ATOM 1553 N N . GLY A 1 199 ? 14.362 4.103 -31.102 1.00 81.38 199 GLY A N 1
ATOM 1554 C CA . GLY A 1 199 ? 15.645 4.402 -31.755 1.00 81.38 199 GLY A CA 1
ATOM 1555 C C . GLY A 1 199 ? 15.563 4.809 -33.234 1.00 81.38 199 GLY A C 1
ATOM 1556 O O . GLY A 1 199 ? 16.575 5.217 -33.800 1.00 81.38 199 GLY A O 1
ATOM 1557 N N . GLY A 1 200 ? 14.370 4.780 -33.843 1.00 70.50 200 GLY A N 1
ATOM 1558 C CA . GLY A 1 200 ? 14.145 5.321 -35.187 1.00 70.50 200 GLY A CA 1
AT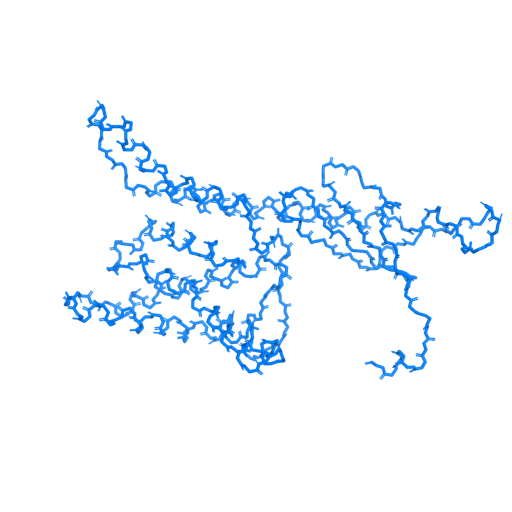OM 1559 C C . GLY A 1 200 ? 14.392 6.834 -35.227 1.00 70.50 200 GLY A C 1
ATOM 1560 O O . GLY A 1 200 ? 13.815 7.573 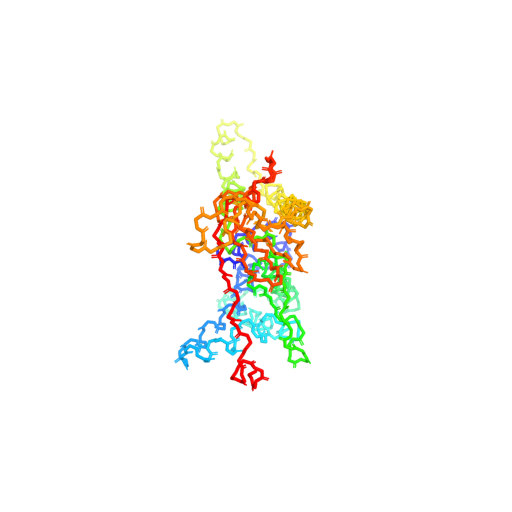-34.429 1.00 70.50 200 GLY A O 1
ATOM 1561 N N . GLY A 1 201 ? 15.269 7.285 -36.129 1.00 59.78 201 GLY A N 1
ATOM 1562 C CA . GLY A 1 201 ? 15.657 8.697 -36.269 1.00 59.78 201 GLY A CA 1
ATOM 1563 C C . GLY A 1 201 ? 16.806 9.163 -35.358 1.00 59.78 201 GLY A C 1
ATOM 1564 O O . GLY A 1 201 ? 17.135 10.348 -35.358 1.00 59.78 201 GLY A O 1
ATOM 1565 N N . ILE A 1 202 ? 17.442 8.267 -34.590 1.00 55.53 202 ILE A N 1
ATOM 1566 C CA . ILE A 1 202 ? 18.697 8.570 -33.879 1.00 55.53 202 ILE A CA 1
ATOM 1567 C C . ILE A 1 202 ? 19.866 8.315 -34.841 1.00 55.53 202 ILE A C 1
ATOM 1569 O O . ILE A 1 202 ? 20.011 7.208 -35.364 1.00 55.53 202 ILE A O 1
ATOM 1573 N N . ALA A 1 203 ? 20.693 9.338 -35.082 1.00 47.75 203 ALA A N 1
ATOM 1574 C CA . ALA A 1 203 ? 21.889 9.222 -35.915 1.00 47.75 203 ALA A CA 1
ATOM 1575 C C . ALA A 1 203 ? 22.796 8.094 -35.396 1.00 47.75 203 ALA A C 1
ATOM 1577 O O . ALA A 1 203 ? 23.061 7.991 -34.193 1.00 47.75 203 ALA A O 1
ATOM 1578 N N . ALA A 1 204 ? 23.254 7.233 -36.303 1.00 47.84 204 ALA A N 1
ATOM 1579 C CA . ALA A 1 204 ? 24.174 6.149 -35.996 1.00 47.84 204 ALA A CA 1
ATOM 1580 C C . ALA A 1 204 ? 25.570 6.707 -35.652 1.00 47.84 204 ALA A C 1
ATOM 1582 O O . ALA A 1 204 ? 26.470 6.679 -36.478 1.00 47.84 204 ALA A O 1
ATOM 1583 N N . GLY A 1 205 ? 25.762 7.205 -34.429 1.00 51.78 205 GLY A N 1
ATOM 1584 C CA . GLY A 1 205 ? 27.066 7.689 -33.963 1.00 51.78 205 GLY A CA 1
ATOM 1585 C C . GLY A 1 205 ? 27.562 8.966 -34.656 1.00 51.78 205 GLY A C 1
ATOM 1586 O O . GLY A 1 205 ? 26.807 9.657 -35.331 1.00 51.78 205 GLY A O 1
ATOM 1587 N N . ASP A 1 206 ? 28.843 9.278 -34.437 1.00 48.97 206 ASP A N 1
ATOM 1588 C CA . ASP A 1 206 ? 29.565 10.500 -34.856 1.00 48.97 206 ASP A CA 1
ATOM 1589 C C . ASP A 1 206 ? 29.784 10.615 -36.384 1.00 48.97 206 ASP A C 1
ATOM 1591 O O . ASP A 1 206 ? 30.510 11.481 -36.875 1.00 48.97 206 ASP A O 1
ATOM 1595 N N . ASP A 1 207 ? 29.147 9.743 -37.166 1.00 50.34 207 ASP A N 1
ATOM 1596 C CA . ASP A 1 207 ? 29.217 9.786 -38.616 1.00 50.34 207 ASP A CA 1
ATOM 1597 C C . ASP A 1 207 ? 28.236 10.843 -39.136 1.00 50.34 207 ASP A C 1
ATOM 1599 O O . ASP A 1 207 ? 27.018 10.689 -39.091 1.00 50.34 207 ASP A O 1
ATOM 1603 N N . SER A 1 208 ? 28.793 11.926 -39.684 1.00 46.66 208 SER A N 1
ATOM 1604 C CA . SER A 1 208 ? 28.106 13.044 -40.364 1.00 46.66 208 SER A CA 1
ATOM 1605 C C . SER A 1 208 ? 27.205 12.666 -41.562 1.00 46.66 208 SER A C 1
ATOM 1607 O O . SER A 1 208 ? 26.763 13.537 -42.314 1.00 46.66 208 SER A O 1
ATOM 1609 N N . ASP A 1 209 ? 26.912 11.380 -41.756 1.00 50.41 209 ASP A N 1
ATOM 1610 C CA . ASP A 1 209 ? 26.096 10.859 -42.841 1.00 50.41 209 ASP A CA 1
ATOM 1611 C C . ASP A 1 209 ? 24.644 10.648 -42.383 1.00 50.41 209 ASP A C 1
ATOM 1613 O O . ASP A 1 209 ? 24.225 9.572 -41.956 1.00 50.41 209 ASP A O 1
ATOM 1617 N N . SER A 1 210 ? 23.850 11.713 -42.513 1.00 48.75 210 SER A N 1
ATOM 1618 C CA . SER A 1 210 ? 22.398 11.734 -42.259 1.00 48.75 210 SER A CA 1
ATOM 1619 C C . SER A 1 210 ? 21.571 10.720 -43.075 1.00 48.75 210 SER A C 1
ATOM 1621 O O . SER A 1 210 ? 20.362 10.631 -42.880 1.00 48.75 210 SER A O 1
ATOM 1623 N N . SER A 1 211 ? 22.189 9.951 -43.982 1.00 50.78 211 SER A N 1
ATOM 1624 C CA . SER A 1 211 ? 21.512 8.941 -44.805 1.00 50.78 211 SER A CA 1
ATOM 1625 C C . SER A 1 211 ? 21.363 7.562 -44.141 1.00 50.78 211 SER A C 1
ATOM 1627 O O . SER A 1 211 ? 20.663 6.703 -44.682 1.00 50.78 211 SER A O 1
ATOM 1629 N N . LYS A 1 212 ? 21.971 7.336 -42.966 1.00 51.59 212 LYS A N 1
ATOM 1630 C CA . LYS A 1 212 ? 21.901 6.066 -42.215 1.00 51.59 212 LYS A CA 1
ATOM 1631 C C . LYS A 1 212 ? 21.132 6.218 -40.903 1.00 51.59 212 LYS A C 1
ATOM 1633 O O . LYS A 1 212 ? 21.694 6.100 -39.814 1.00 51.59 212 LYS A O 1
ATOM 1638 N N . GLU A 1 213 ? 19.829 6.467 -40.995 1.00 57.16 213 GLU A N 1
ATOM 1639 C CA . GLU A 1 213 ? 18.946 6.297 -39.839 1.00 57.16 213 GLU A CA 1
ATOM 1640 C C . GLU A 1 213 ? 18.936 4.821 -39.421 1.00 57.16 213 GLU A C 1
ATOM 1642 O O . GLU A 1 213 ? 18.733 3.927 -40.250 1.00 57.16 213 GLU A O 1
ATOM 1647 N N . ARG A 1 214 ? 19.165 4.546 -38.131 1.00 63.69 214 ARG A N 1
ATOM 1648 C CA . ARG A 1 214 ? 18.966 3.192 -37.611 1.00 63.69 214 ARG A CA 1
ATOM 1649 C C . ARG A 1 214 ? 17.475 2.841 -37.698 1.00 63.69 214 ARG A C 1
ATOM 1651 O O . ARG A 1 214 ? 16.643 3.665 -37.305 1.00 63.69 214 ARG A O 1
ATOM 1658 N N . PRO A 1 215 ? 17.116 1.641 -38.191 1.00 72.62 215 PRO A N 1
ATOM 1659 C CA . PRO A 1 215 ? 15.743 1.168 -38.104 1.00 72.62 215 PRO A CA 1
ATOM 1660 C C . PRO A 1 215 ? 15.337 1.071 -36.631 1.00 72.62 215 PRO A C 1
ATOM 1662 O O . PRO A 1 215 ? 16.156 0.731 -35.779 1.00 72.62 215 PRO A O 1
ATOM 1665 N N . GLY A 1 216 ? 14.080 1.391 -36.329 1.00 84.19 216 GLY A N 1
ATOM 1666 C CA . GLY A 1 216 ? 13.583 1.287 -34.962 1.00 84.19 216 GLY A CA 1
ATOM 1667 C C . GLY A 1 216 ? 13.600 -0.164 -34.467 1.00 84.19 216 GLY A C 1
ATOM 1668 O O . GLY A 1 216 ? 13.174 -1.071 -35.183 1.00 84.19 216 GLY A O 1
ATOM 1669 N N . GLU A 1 217 ? 14.072 -0.371 -33.242 1.00 89.62 217 GLU A N 1
ATOM 1670 C CA . GLU A 1 217 ? 14.112 -1.661 -32.556 1.00 89.62 217 GLU A CA 1
ATOM 1671 C C . GLU A 1 217 ? 12.788 -1.910 -31.810 1.00 89.62 217 GLU A C 1
ATOM 1673 O O . GLU A 1 217 ? 12.259 -0.990 -31.173 1.00 89.62 217 GLU A O 1
ATOM 1678 N N . PRO A 1 218 ? 12.229 -3.132 -31.864 1.00 93.88 218 PRO A N 1
ATOM 1679 C CA . PRO A 1 218 ? 11.085 -3.496 -31.039 1.00 93.88 218 PRO A CA 1
ATOM 1680 C C . PRO A 1 218 ? 11.490 -3.630 -29.558 1.00 93.88 218 PRO A C 1
ATOM 1682 O O . PRO A 1 218 ? 12.638 -3.971 -29.253 1.00 93.88 218 PRO A O 1
ATOM 1685 N N . PRO A 1 219 ? 10.560 -3.399 -28.619 1.00 96.06 219 PRO A N 1
ATOM 1686 C CA . PRO A 1 219 ? 10.814 -3.605 -27.202 1.00 96.06 219 PRO A CA 1
ATOM 1687 C C . PRO A 1 219 ? 10.939 -5.103 -26.883 1.00 96.06 219 PRO A C 1
ATOM 1689 O O . PRO A 1 219 ? 10.107 -5.911 -27.288 1.00 96.06 219 PRO A O 1
ATOM 1692 N N . LEU A 1 220 ? 11.963 -5.477 -26.115 1.00 96.00 220 LEU A N 1
ATOM 1693 C CA . LEU A 1 220 ? 12.104 -6.812 -25.522 1.00 96.00 220 LEU A CA 1
ATOM 1694 C C . LEU A 1 220 ? 11.304 -6.924 -24.224 1.00 96.00 220 LEU A C 1
ATOM 1696 O O . LEU A 1 220 ? 10.690 -7.953 -23.940 1.00 96.00 220 LEU A O 1
ATOM 1700 N N . ARG A 1 221 ? 11.353 -5.869 -23.402 1.00 96.56 221 ARG A N 1
ATOM 1701 C CA . ARG A 1 221 ? 10.638 -5.766 -22.126 1.00 96.56 221 ARG A CA 1
ATOM 1702 C C . ARG A 1 221 ? 10.230 -4.324 -21.886 1.00 96.56 221 ARG A C 1
ATOM 1704 O O . ARG A 1 221 ? 10.973 -3.396 -22.202 1.00 96.56 221 ARG A O 1
ATOM 1711 N N . VAL A 1 222 ? 9.071 -4.148 -21.261 1.00 97.50 222 VAL A N 1
ATOM 1712 C CA . VAL A 1 222 ? 8.566 -2.836 -20.858 1.00 97.50 222 VAL A CA 1
ATOM 1713 C C . VAL A 1 222 ? 8.139 -2.849 -19.396 1.00 97.50 222 VAL A C 1
ATOM 1715 O O . VAL A 1 222 ? 7.681 -3.867 -18.875 1.00 97.50 222 VAL A O 1
ATOM 1718 N N . ALA A 1 223 ? 8.282 -1.710 -18.732 1.00 97.31 223 ALA A N 1
ATOM 1719 C CA . ALA A 1 223 ? 7.756 -1.473 -17.394 1.00 97.31 223 ALA A CA 1
ATOM 1720 C C . ALA A 1 223 ? 7.232 -0.039 -17.293 1.00 97.31 223 ALA A C 1
ATOM 1722 O O . ALA A 1 223 ? 7.754 0.868 -17.943 1.00 97.31 223 ALA A O 1
ATOM 1723 N N . ALA A 1 224 ? 6.207 0.183 -16.475 1.00 97.44 224 ALA A N 1
ATOM 1724 C CA . ALA A 1 224 ? 5.624 1.500 -16.265 1.00 97.44 224 ALA A CA 1
ATOM 1725 C C . ALA A 1 224 ? 5.449 1.754 -14.769 1.00 97.44 224 ALA A C 1
ATOM 1727 O O . ALA A 1 224 ? 4.714 1.051 -14.089 1.00 97.44 224 ALA A O 1
ATOM 1728 N N . PHE A 1 225 ? 6.107 2.792 -14.256 1.00 96.69 225 PHE A N 1
ATOM 1729 C CA . PHE A 1 225 ? 6.064 3.133 -12.838 1.00 96.69 225 PHE A CA 1
ATOM 1730 C C . PHE A 1 225 ? 5.223 4.390 -12.584 1.00 96.69 225 PHE A C 1
ATOM 1732 O O . PHE A 1 225 ? 5.265 5.339 -13.369 1.00 96.69 225 PHE A O 1
ATOM 1739 N N . PRO A 1 226 ? 4.453 4.428 -11.492 1.00 95.88 226 PRO A N 1
ATOM 1740 C CA . PRO A 1 226 ? 3.549 5.509 -11.146 1.00 95.88 226 PRO A CA 1
ATOM 1741 C C . PRO A 1 226 ? 4.313 6.813 -10.907 1.00 95.88 226 PRO A C 1
ATOM 1743 O O . PRO A 1 226 ? 5.317 6.843 -10.192 1.00 95.88 226 PRO A O 1
ATOM 1746 N N . ASN A 1 227 ? 3.809 7.913 -11.464 1.00 93.19 227 ASN A N 1
ATOM 1747 C CA . ASN A 1 227 ? 4.271 9.245 -11.100 1.00 93.19 227 ASN A CA 1
ATOM 1748 C C . ASN A 1 227 ? 3.678 9.659 -9.729 1.00 93.19 227 ASN A C 1
ATOM 1750 O O . ASN A 1 227 ? 2.499 9.397 -9.480 1.00 93.19 227 ASN A O 1
ATOM 1754 N N . PRO A 1 228 ? 4.458 10.304 -8.838 1.00 87.06 228 PRO A N 1
ATOM 1755 C CA . PRO A 1 228 ? 4.001 10.683 -7.496 1.00 87.06 228 PRO A CA 1
ATOM 1756 C C . PRO A 1 228 ? 2.905 11.757 -7.467 1.00 87.06 228 PRO A C 1
ATOM 1758 O O . PRO A 1 228 ? 2.170 11.844 -6.486 1.00 87.06 228 PRO A O 1
ATOM 1761 N N . THR A 1 229 ? 2.800 12.605 -8.494 1.00 87.94 229 THR A N 1
ATOM 1762 C CA . THR A 1 229 ? 1.872 13.750 -8.497 1.00 87.94 229 THR A CA 1
ATOM 1763 C C . THR A 1 229 ? 0.763 13.596 -9.527 1.00 87.94 229 THR A C 1
ATOM 1765 O O . THR A 1 229 ? -0.400 13.877 -9.221 1.00 87.94 229 THR A O 1
ATOM 1768 N N . ASN A 1 230 ? 1.094 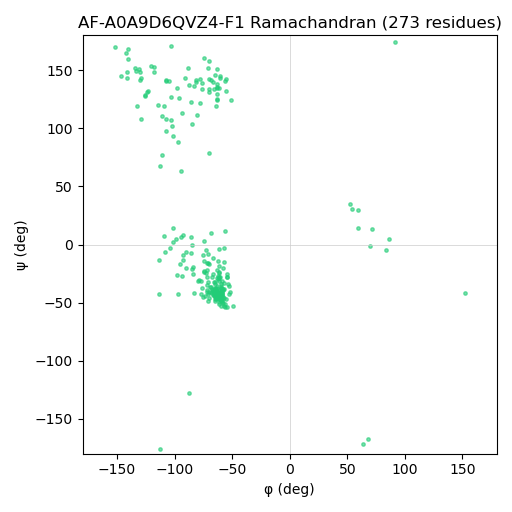13.130 -10.733 1.00 94.12 230 ASN A N 1
A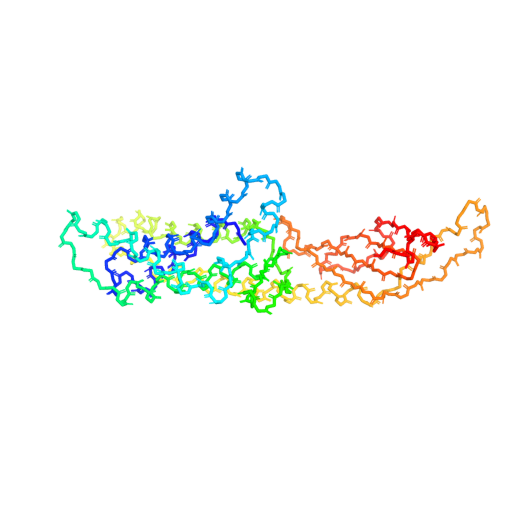TOM 1769 C CA . ASN A 1 230 ? 0.141 13.015 -11.829 1.00 94.12 230 ASN A CA 1
ATOM 1770 C C . ASN A 1 230 ? -0.311 11.554 -12.042 1.00 94.12 230 ASN A C 1
ATOM 1772 O O . ASN A 1 230 ? 0.434 10.757 -12.610 1.00 94.12 230 ASN A O 1
ATOM 1776 N N . PRO A 1 231 ? -1.556 11.191 -11.682 1.00 93.50 231 PRO A N 1
ATOM 1777 C CA . PRO A 1 231 ? -2.058 9.820 -11.767 1.00 93.50 231 PRO A CA 1
ATOM 1778 C C . PRO A 1 231 ? -2.371 9.367 -13.207 1.00 93.50 231 PRO A C 1
ATOM 1780 O O . PRO A 1 231 ? -2.874 8.260 -13.415 1.00 93.50 231 PRO A O 1
ATOM 1783 N N . LEU A 1 232 ? -2.111 10.199 -14.212 1.00 95.44 232 LEU A N 1
ATOM 1784 C CA . LEU A 1 232 ? -2.236 9.850 -15.629 1.00 95.44 232 LEU A CA 1
ATOM 1785 C C . LEU A 1 232 ? -0.873 9.708 -16.312 1.00 95.44 232 LEU A C 1
ATOM 1787 O O . LEU A 1 232 ? -0.807 9.303 -17.473 1.00 95.44 232 LEU A O 1
ATOM 1791 N N . GLU A 1 233 ? 0.205 10.036 -15.603 1.00 96.31 233 GLU A N 1
ATOM 1792 C CA . GLU A 1 233 ? 1.566 9.909 -16.099 1.00 96.31 233 GLU A CA 1
ATOM 1793 C C . GLU A 1 233 ? 2.285 8.745 -15.431 1.00 96.31 233 GLU A C 1
ATOM 1795 O O . GLU A 1 233 ? 2.159 8.486 -14.231 1.00 96.31 233 GLU A O 1
ATOM 1800 N N . TRP A 1 234 ? 3.065 8.052 -16.247 1.00 97.50 234 TRP A N 1
ATOM 1801 C CA . TRP A 1 234 ? 3.877 6.917 -15.855 1.00 97.50 234 TRP A CA 1
ATOM 1802 C C . TRP A 1 234 ? 5.299 7.133 -16.344 1.00 97.50 234 TRP A C 1
ATOM 1804 O O . TRP A 1 234 ? 5.525 7.657 -17.436 1.00 97.50 234 TRP A O 1
ATOM 1814 N N . ARG A 1 235 ? 6.272 6.716 -15.545 1.00 96.94 235 ARG A N 1
ATOM 1815 C CA . ARG A 1 235 ? 7.659 6.613 -15.973 1.00 96.94 235 ARG A CA 1
ATOM 1816 C C . ARG A 1 235 ? 7.841 5.260 -16.650 1.00 96.94 235 ARG A C 1
ATOM 1818 O O . ARG A 1 235 ? 7.878 4.235 -15.975 1.00 96.94 235 ARG A O 1
ATOM 1825 N N . GLY A 1 236 ? 7.895 5.277 -17.973 1.00 96.75 236 GLY A N 1
ATOM 1826 C CA . GLY A 1 236 ? 8.113 4.102 -18.799 1.00 96.75 236 GLY A CA 1
ATOM 1827 C C . GLY A 1 236 ? 9.591 3.741 -18.886 1.00 96.75 236 GLY A C 1
ATOM 1828 O O . GLY A 1 236 ? 10.446 4.625 -18.980 1.00 96.75 236 GLY A O 1
ATOM 1829 N N . PHE A 1 237 ? 9.864 2.446 -18.874 1.00 96.75 237 PHE A N 1
ATOM 1830 C CA . PHE A 1 237 ? 11.156 1.844 -19.159 1.00 96.75 237 PHE A CA 1
ATOM 1831 C C . PHE A 1 237 ? 10.967 0.851 -20.289 1.00 96.75 237 PHE A C 1
ATOM 1833 O O . PHE A 1 237 ? 10.056 0.025 -20.244 1.00 96.75 237 PHE A O 1
ATOM 1840 N N . VAL A 1 238 ? 11.837 0.946 -21.279 1.00 97.00 238 VAL A N 1
ATOM 1841 C CA . VAL A 1 238 ? 11.865 0.059 -22.432 1.00 97.00 238 VAL A CA 1
ATOM 1842 C C . VAL A 1 238 ? 13.258 -0.518 -22.533 1.00 97.00 238 VAL A C 1
ATOM 1844 O O . VAL A 1 238 ? 14.239 0.221 -22.498 1.00 97.00 238 VAL A O 1
ATOM 1847 N N . GLU A 1 239 ? 13.339 -1.831 -22.638 1.00 96.25 239 GLU A N 1
ATOM 1848 C CA . GLU A 1 239 ? 14.564 -2.548 -22.948 1.00 96.25 239 GLU A CA 1
ATOM 1849 C C . GLU A 1 239 ? 14.519 -2.983 -24.411 1.00 96.25 239 GLU A C 1
ATOM 1851 O O . GLU A 1 239 ? 13.569 -3.650 -24.818 1.00 96.25 239 GLU A O 1
ATOM 1856 N N . THR A 1 240 ? 15.547 -2.639 -25.180 1.00 93.56 240 THR A N 1
ATOM 1857 C CA . THR A 1 240 ? 15.788 -3.161 -26.531 1.00 93.56 240 THR A CA 1
ATOM 1858 C C . THR A 1 240 ? 17.047 -4.030 -26.539 1.00 93.56 240 THR A C 1
ATOM 1860 O O . THR A 1 240 ? 17.652 -4.286 -25.489 1.00 93.56 240 THR A O 1
ATOM 1863 N N . GLU A 1 241 ? 17.457 -4.517 -27.709 1.00 90.50 241 GLU A N 1
ATOM 1864 C CA . GLU A 1 241 ? 18.721 -5.245 -27.838 1.00 90.50 241 GLU A CA 1
ATOM 1865 C C . GLU A 1 241 ? 19.920 -4.336 -27.548 1.00 90.50 241 GLU A C 1
ATOM 1867 O O . GLU A 1 241 ? 20.823 -4.745 -26.818 1.00 90.50 241 GLU A O 1
ATOM 1872 N N . ALA A 1 242 ? 19.909 -3.096 -28.046 1.00 87.69 242 ALA A N 1
ATOM 1873 C CA . ALA A 1 242 ? 21.053 -2.191 -27.939 1.00 87.69 242 ALA A CA 1
ATOM 1874 C C . ALA A 1 242 ? 21.023 -1.250 -26.720 1.00 87.69 242 ALA A C 1
ATOM 1876 O O . ALA A 1 242 ? 22.079 -0.805 -26.256 1.00 87.69 242 ALA A O 1
ATOM 1877 N N . PHE A 1 243 ? 19.847 -0.897 -26.194 1.00 90.81 243 PHE A N 1
ATOM 1878 C CA . PHE A 1 243 ? 19.740 0.141 -25.167 1.00 90.81 243 PHE A CA 1
ATOM 1879 C C . PHE A 1 243 ? 18.549 -0.040 -24.226 1.00 90.81 243 PHE A C 1
ATOM 1881 O O . PHE A 1 243 ? 17.650 -0.852 -24.426 1.00 90.81 243 PHE A O 1
ATOM 1888 N N . TYR A 1 244 ? 18.555 0.764 -23.170 1.00 93.50 244 TYR A N 1
ATOM 1889 C CA . TYR A 1 244 ? 17.392 1.066 -22.354 1.00 93.50 244 TYR A CA 1
ATOM 1890 C C . TYR A 1 244 ? 16.908 2.475 -22.673 1.00 93.50 244 TYR A C 1
ATOM 1892 O O . TYR A 1 244 ? 17.719 3.392 -22.819 1.00 93.50 244 TYR A O 1
ATOM 1900 N N . GLN A 1 245 ? 15.597 2.676 -22.733 1.00 94.44 245 GLN A N 1
ATOM 1901 C CA . GLN A 1 245 ? 15.007 3.999 -22.874 1.00 94.44 245 GLN A CA 1
ATOM 1902 C C . GLN A 1 245 ? 14.041 4.292 -21.736 1.00 94.44 245 GLN A C 1
ATOM 1904 O O . GLN A 1 245 ? 13.173 3.489 -21.399 1.00 94.44 245 GLN A O 1
ATOM 1909 N N . ILE A 1 246 ? 14.199 5.475 -21.150 1.00 95.62 246 ILE A N 1
ATOM 1910 C CA . ILE A 1 246 ? 13.378 5.970 -20.050 1.00 95.62 246 ILE A CA 1
ATOM 1911 C C . ILE A 1 246 ? 12.592 7.170 -20.558 1.00 95.62 246 ILE A C 1
ATOM 1913 O O . ILE A 1 246 ? 13.175 8.172 -20.975 1.00 95.62 246 ILE A O 1
ATOM 1917 N N . LEU A 1 247 ? 11.268 7.091 -20.513 1.00 95.19 247 LEU A N 1
ATOM 1918 C CA . LEU A 1 247 ? 10.392 8.127 -21.052 1.00 95.19 247 LEU A CA 1
ATOM 1919 C C . LEU A 1 247 ? 9.149 8.335 -20.189 1.00 95.19 247 LEU A C 1
ATOM 1921 O O . LEU A 1 247 ? 8.826 7.531 -19.316 1.00 95.19 247 LEU A O 1
ATOM 1925 N N . THR A 1 248 ? 8.457 9.447 -20.417 1.00 96.44 248 THR A N 1
ATOM 1926 C CA . THR A 1 248 ? 7.188 9.729 -19.736 1.00 96.44 248 THR A CA 1
ATOM 1927 C C . THR A 1 248 ? 6.030 9.299 -20.622 1.00 96.44 248 THR A C 1
ATOM 1929 O O . THR A 1 248 ? 5.918 9.738 -21.763 1.00 96.44 248 THR A O 1
ATOM 1932 N N . VAL A 1 249 ? 5.147 8.470 -20.077 1.00 96.69 249 VAL A N 1
ATOM 1933 C CA . VAL A 1 249 ? 3.944 7.976 -20.745 1.00 96.69 249 VAL A CA 1
ATOM 1934 C C . VAL A 1 249 ? 2.736 8.662 -20.126 1.00 96.69 249 VAL A C 1
ATOM 1936 O O . VAL A 1 249 ? 2.357 8.368 -18.994 1.00 96.69 249 VAL A O 1
ATOM 1939 N N . ASN A 1 250 ? 2.120 9.581 -20.865 1.00 96.69 250 ASN A N 1
ATOM 1940 C CA . ASN A 1 250 ? 0.827 10.145 -20.495 1.00 96.69 250 ASN A CA 1
ATOM 1941 C C . ASN A 1 250 ? -0.273 9.335 -21.179 1.00 96.69 250 ASN A C 1
ATOM 1943 O O . ASN A 1 250 ? -0.402 9.383 -22.401 1.00 96.69 250 ASN A O 1
ATOM 1947 N N . VAL A 1 251 ? -1.091 8.622 -20.406 1.00 96.62 251 VAL A N 1
ATOM 1948 C CA . VAL A 1 251 ? -2.064 7.673 -20.975 1.00 96.62 251 VAL A CA 1
ATOM 1949 C C . VAL A 1 251 ? -3.178 8.338 -21.780 1.00 96.62 251 VAL A C 1
ATOM 1951 O O . VAL A 1 251 ? -3.919 7.645 -22.463 1.00 96.62 251 VAL A O 1
ATOM 1954 N N . LEU A 1 252 ? -3.339 9.662 -21.715 1.00 96.19 252 LEU A N 1
ATOM 1955 C CA . LEU A 1 252 ? -4.351 10.382 -22.492 1.00 96.19 252 LEU A CA 1
ATOM 1956 C C . LEU A 1 252 ? -3.838 10.900 -23.839 1.00 96.19 252 LEU A C 1
ATOM 1958 O O . LEU A 1 252 ? -4.642 11.381 -24.636 1.00 96.19 252 LEU A O 1
ATOM 1962 N N . ARG A 1 253 ? -2.530 10.834 -24.100 1.00 94.62 253 ARG A N 1
ATOM 1963 C CA . ARG A 1 253 ? -1.906 11.384 -25.311 1.00 94.62 253 ARG A CA 1
ATOM 1964 C C . ARG A 1 253 ? -1.200 10.278 -26.098 1.00 94.62 253 ARG A C 1
ATOM 1966 O O . ARG A 1 253 ? -0.800 9.287 -25.495 1.00 94.62 253 ARG A O 1
ATOM 1973 N N . PRO A 1 254 ? -1.036 10.419 -27.425 1.00 92.44 254 PRO A N 1
ATOM 1974 C CA . PRO A 1 254 ? -0.159 9.535 -28.185 1.00 92.44 254 PRO A CA 1
ATOM 1975 C C . PRO A 1 254 ? 1.256 9.536 -27.596 1.00 92.44 254 PRO A C 1
ATOM 1977 O O . PRO A 1 254 ? 1.733 10.578 -27.137 1.00 92.44 254 PRO A O 1
ATOM 1980 N N . LEU A 1 255 ? 1.903 8.371 -27.593 1.00 92.94 255 LEU A N 1
ATOM 1981 C CA . LEU A 1 255 ? 3.286 8.249 -27.153 1.00 92.94 255 LEU A CA 1
ATOM 1982 C C . LEU A 1 255 ? 4.211 8.789 -28.245 1.00 92.94 255 LEU A C 1
ATOM 1984 O O . LEU A 1 255 ? 4.059 8.444 -29.411 1.00 92.94 255 LEU A O 1
ATOM 1988 N N . ASP A 1 256 ? 5.180 9.611 -27.855 1.00 89.56 256 ASP A N 1
ATOM 1989 C CA . ASP A 1 256 ? 6.294 9.991 -28.718 1.00 89.56 256 ASP A CA 1
ATOM 1990 C C . ASP A 1 256 ? 7.530 9.175 -28.299 1.00 89.56 256 ASP A C 1
ATOM 1992 O O . ASP A 1 256 ? 8.145 9.492 -27.272 1.00 89.56 256 ASP A O 1
ATOM 1996 N N . PRO A 1 257 ? 7.890 8.110 -29.041 1.00 86.12 257 PRO A N 1
ATOM 1997 C CA . PRO A 1 257 ? 8.986 7.217 -28.672 1.00 86.12 257 PRO A CA 1
ATOM 1998 C C . PRO A 1 257 ? 10.367 7.870 -28.831 1.00 86.12 257 PRO A C 1
ATOM 2000 O O . PRO A 1 257 ? 11.358 7.305 -28.376 1.00 86.12 257 PRO A O 1
ATOM 2003 N N . THR A 1 258 ? 10.465 9.064 -29.427 1.00 85.19 258 THR A N 1
ATOM 2004 C CA . THR A 1 258 ? 11.745 9.777 -29.592 1.00 85.19 258 THR A CA 1
ATOM 2005 C C . THR A 1 258 ? 12.124 10.600 -28.357 1.00 85.19 258 THR A C 1
ATOM 2007 O O . THR A 1 258 ? 13.296 10.899 -28.129 1.00 85.19 258 THR A O 1
ATOM 2010 N N . ARG A 1 259 ? 11.150 10.941 -27.503 1.00 82.50 259 ARG A N 1
ATOM 2011 C CA . ARG A 1 259 ? 11.334 11.847 -26.355 1.00 82.50 259 ARG A CA 1
ATOM 2012 C C . ARG A 1 259 ? 11.622 11.086 -25.062 1.00 82.50 259 ARG A C 1
ATOM 2014 O O . ARG A 1 259 ? 10.862 11.161 -24.095 1.00 82.50 259 ARG A O 1
ATOM 2021 N N . GLY A 1 260 ? 12.746 10.373 -25.038 1.00 85.88 260 GLY A N 1
ATOM 2022 C CA . GLY A 1 260 ? 13.224 9.649 -23.858 1.00 85.88 260 GLY A CA 1
ATOM 2023 C C . GLY A 1 260 ? 14.735 9.731 -23.676 1.00 85.88 260 GLY A C 1
ATOM 2024 O O . GLY A 1 260 ? 15.477 10.003 -24.614 1.00 85.88 260 GLY A O 1
ATOM 2025 N N . 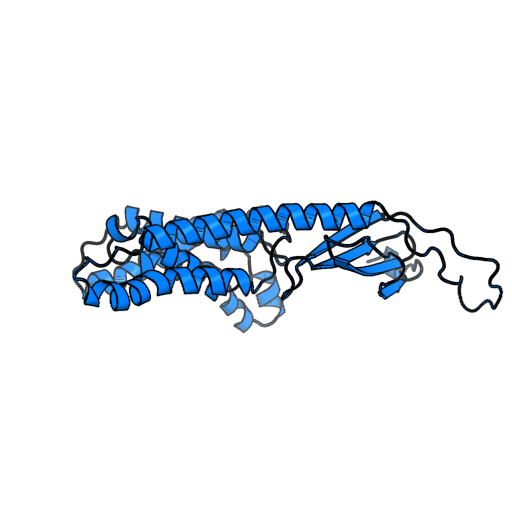GLN A 1 261 ? 15.192 9.480 -22.454 1.00 91.44 261 GLN A N 1
ATOM 2026 C CA . GLN A 1 261 ? 16.607 9.305 -22.154 1.00 91.44 261 GLN A CA 1
ATOM 2027 C C . GLN A 1 261 ? 17.037 7.902 -22.588 1.00 91.44 261 GLN A C 1
ATOM 2029 O O . GLN A 1 261 ? 16.482 6.921 -22.098 1.00 91.44 261 GLN A O 1
ATOM 2034 N N . VAL A 1 262 ? 18.028 7.816 -23.473 1.00 90.81 262 VAL A N 1
ATOM 2035 C CA . VAL A 1 2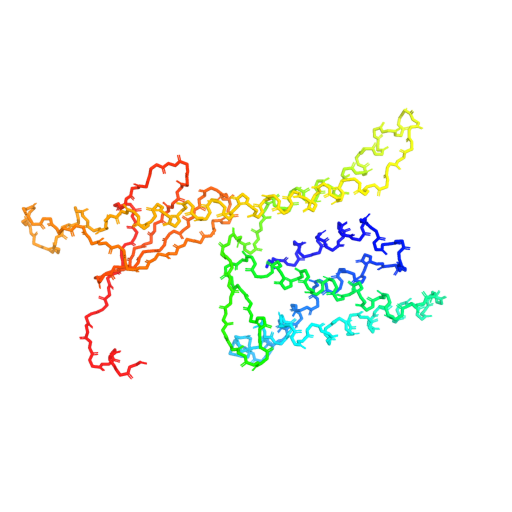62 ? 18.598 6.550 -23.954 1.00 90.81 262 VAL A CA 1
ATOM 2036 C C . VAL A 1 262 ? 19.879 6.232 -23.183 1.00 90.81 262 VAL A C 1
ATOM 2038 O O . VAL A 1 262 ? 20.720 7.107 -22.976 1.00 90.81 262 VAL A O 1
ATOM 2041 N N . VAL A 1 263 ? 20.021 4.981 -22.755 1.00 91.06 263 VAL A N 1
ATOM 2042 C CA . VAL A 1 263 ? 21.201 4.441 -22.071 1.00 91.06 263 VAL A CA 1
ATOM 2043 C C . VAL A 1 263 ? 21.619 3.163 -22.787 1.00 91.06 263 VAL A C 1
ATOM 2045 O O . VAL A 1 263 ? 20.934 2.148 -22.697 1.00 91.06 263 VAL A O 1
ATOM 2048 N N . TYR A 1 264 ? 22.735 3.207 -23.510 1.00 88.62 264 TYR A N 1
ATOM 2049 C CA . TYR A 1 264 ? 23.231 2.054 -24.261 1.00 88.62 264 TYR A CA 1
ATOM 2050 C C . TYR A 1 264 ? 23.751 0.955 -23.338 1.00 88.62 264 TYR A C 1
ATOM 2052 O O . TYR A 1 264 ? 24.364 1.232 -22.302 1.00 88.62 264 TYR A O 1
ATOM 2060 N N . LYS A 1 265 ? 23.502 -0.297 -23.726 1.00 87.44 265 LYS A N 1
ATOM 2061 C CA . LYS A 1 265 ? 24.080 -1.452 -23.044 1.00 87.44 265 LYS A CA 1
ATOM 2062 C C . LYS A 1 265 ? 25.597 -1.476 -23.301 1.00 87.44 265 LYS A C 1
ATOM 2064 O O . LYS A 1 265 ? 26.027 -1.111 -24.396 1.00 87.44 265 LYS A O 1
ATOM 2069 N N . PRO A 1 266 ? 26.415 -1.853 -22.303 1.00 84.19 266 PRO A N 1
ATOM 2070 C CA . PRO A 1 266 ? 27.850 -2.007 -22.508 1.00 84.19 266 PRO A CA 1
ATOM 2071 C C . PRO A 1 266 ? 28.123 -3.117 -23.528 1.00 84.19 266 PRO A C 1
ATOM 2073 O O . PRO A 1 266 ? 27.346 -4.068 -23.631 1.00 84.19 266 PRO A O 1
ATOM 2076 N N . GLU A 1 267 ? 29.235 -3.013 -24.259 1.00 78.69 267 GLU A N 1
ATOM 2077 C CA . GLU A 1 267 ? 29.646 -4.096 -25.151 1.00 78.69 267 GLU A CA 1
ATOM 2078 C C . GLU A 1 267 ? 29.892 -5.390 -24.358 1.00 78.69 267 GLU A C 1
ATOM 2080 O O . GLU A 1 267 ? 30.375 -5.328 -23.217 1.00 78.69 267 GLU A O 1
ATOM 2085 N N . PRO A 1 268 ? 29.577 -6.563 -24.941 1.00 74.62 268 PRO A N 1
ATOM 2086 C CA . PRO A 1 268 ? 29.897 -7.845 -24.334 1.00 74.62 268 PRO A CA 1
ATOM 2087 C C . PRO A 1 268 ? 31.375 -7.879 -23.945 1.00 74.62 268 PRO A C 1
ATOM 2089 O O . PRO A 1 268 ? 32.260 -7.647 -24.767 1.00 74.62 268 PRO A O 1
ATOM 2092 N N . SER A 1 269 ? 31.648 -8.151 -22.674 1.00 75.81 269 SER A N 1
ATOM 2093 C CA . SER A 1 269 ? 33.008 -8.325 -22.179 1.00 75.81 269 SER A CA 1
ATOM 2094 C C . SER A 1 269 ? 33.083 -9.611 -21.364 1.00 75.81 269 SER A C 1
ATOM 2096 O O . SER A 1 269 ? 32.096 -9.962 -20.712 1.00 75.81 269 SER A O 1
ATOM 2098 N N . PRO A 1 270 ? 34.246 -10.285 -21.313 1.00 77.31 270 PRO A N 1
ATOM 2099 C CA . PRO A 1 270 ? 34.412 -11.482 -20.487 1.00 77.31 270 PRO A CA 1
ATOM 2100 C C . PRO A 1 270 ? 34.049 -11.249 -19.012 1.00 77.31 270 PRO A C 1
ATOM 2102 O O . PRO A 1 270 ? 33.615 -12.162 -18.322 1.00 77.31 270 PRO A O 1
ATOM 2105 N N . ALA A 1 271 ? 34.199 -10.011 -18.527 1.00 73.75 271 ALA A N 1
ATOM 2106 C CA . ALA A 1 271 ? 33.801 -9.613 -17.180 1.00 73.75 271 ALA A CA 1
ATOM 2107 C C . ALA A 1 271 ? 32.275 -9.553 -16.983 1.00 73.75 271 ALA A C 1
ATOM 2109 O O . ALA A 1 271 ? 31.810 -9.835 -15.884 1.00 73.75 271 ALA A O 1
ATOM 2110 N N . LEU A 1 272 ? 31.504 -9.200 -18.019 1.00 67.31 272 LEU A N 1
ATOM 2111 C CA . LEU A 1 272 ? 30.036 -9.215 -17.983 1.00 67.31 272 LEU A CA 1
ATOM 2112 C C . LEU A 1 272 ? 29.466 -10.626 -18.158 1.00 67.31 272 LEU A C 1
ATOM 2114 O O . LEU A 1 272 ? 28.417 -10.912 -17.601 1.00 67.31 272 LEU A O 1
ATOM 2118 N N . GLU A 1 273 ? 30.147 -11.507 -18.894 1.00 72.06 273 GLU A N 1
ATOM 2119 C CA . GLU A 1 273 ? 29.735 -12.914 -19.042 1.00 72.06 273 GLU A CA 1
ATOM 2120 C C . GLU A 1 273 ? 30.016 -13.762 -17.790 1.00 72.06 273 GLU A C 1
ATOM 2122 O O . GLU A 1 273 ? 29.389 -14.799 -17.589 1.00 72.06 273 GLU A O 1
ATOM 2127 N N . ALA A 1 274 ? 30.965 -13.333 -16.953 1.00 71.81 274 ALA A N 1
ATOM 2128 C CA . ALA A 1 274 ? 31.345 -14.016 -15.718 1.00 71.81 274 ALA A CA 1
ATOM 2129 C C . ALA A 1 274 ? 30.555 -13.563 -14.470 1.00 71.81 274 ALA A C 1
ATOM 2131 O O . ALA A 1 274 ? 30.766 -14.137 -13.398 1.00 71.81 274 ALA A O 1
ATOM 2132 N N . ALA A 1 275 ? 29.716 -12.527 -14.591 1.00 57.00 275 ALA A N 1
ATOM 2133 C CA . ALA A 1 275 ? 28.923 -11.929 -13.511 1.00 57.00 275 ALA A CA 1
ATOM 2134 C C . ALA A 1 275 ? 27.493 -12.488 -13.473 1.00 57.00 275 ALA A C 1
ATOM 2136 O O . ALA A 1 275 ? 26.986 -12.688 -12.344 1.00 57.00 275 ALA A O 1
#

Nearest PDB structures (foldseek):
  7ejx-assembly1_R  TM=2.254E-01  e=1.175E+00  Homo sapiens

Sequence (275 aa):
MDNITHSLTAVLLSRTGPNRVIPRATWTLFLASNAPDIDFIAFAGGPLSYLRYHRGLTHAVAGAPLVAALATLVMWLPALWRKEKYSWGRTYLVALIGVALHALMDFTNVYGIRPWYPFADTWYSWDISFLVDVWLWVAMLAALAAPALGRMISGEIGAPAGSGRGWAVAALLFVALWWGARDVSHRRALAMLDSHLYGGGIAAGDDSDSSKERPGEPPLRVAAFPNPTNPLEWRGFVETEAFYQILTVNVLRPLDPTRGQVVYKPEPSPALEAA

Solvent-accessible surface area (backbone atoms only — not comparable to full-atom values): 14589 Å² total; per-residue (Å²): 77,39,69,64,62,35,38,53,48,22,48,32,52,19,51,66,49,44,53,79,76,38,82,61,25,39,59,41,14,33,47,12,25,48,50,44,62,57,38,58,61,35,43,80,68,36,71,70,38,22,69,66,46,42,62,25,48,55,42,3,64,73,26,33,67,57,54,11,48,50,40,34,55,60,59,45,55,67,28,61,80,65,71,46,87,77,56,64,70,62,44,29,54,48,8,36,52,18,35,51,49,35,38,54,48,26,25,36,10,72,83,28,32,16,51,54,22,92,83,40,89,61,76,43,57,66,30,44,33,38,54,59,50,63,67,58,49,53,50,48,52,49,32,68,44,44,45,60,55,50,35,64,60,30,57,79,75,72,50,82,72,67,89,40,31,68,40,22,48,52,37,55,51,45,53,55,51,48,52,51,53,30,44,56,47,45,56,49,39,43,50,58,56,64,73,42,56,37,57,52,77,43,70,65,65,95,56,92,58,87,85,50,57,39,76,48,42,58,56,77,46,72,49,53,38,47,38,66,82,46,89,58,35,25,47,30,39,36,32,41,94,63,31,37,37,43,32,77,38,45,65,93,52,87,84,64,70,78,68,45,55,75,46,70,59,77,78,92,40,77,72,67,77,73,107

pLDDT: mean 90.74, std 11.7, range [46.66, 98.75]

Mean predicted aligned error: 6.55 Å